Protein AF-A0A1V5IB38-F1 (afdb_monomer)

Solvent-accessible surface area (backbone atoms only — not comparable to full-atom values): 11535 Å² total; per-residue (Å²): 141,80,87,86,71,88,71,77,81,41,70,47,75,44,98,87,72,50,73,47,81,46,91,70,62,87,92,62,57,95,88,65,45,65,45,78,44,80,44,96,87,74,48,76,47,80,42,76,71,45,73,58,68,34,67,20,30,39,30,34,42,75,46,75,45,51,53,68,41,49,46,34,42,33,53,21,37,40,24,46,72,90,46,75,40,36,37,38,33,44,34,42,38,30,63,98,79,44,71,49,74,53,76,42,76,35,59,36,39,80,41,76,62,61,76,81,64,69,49,73,47,68,35,88,52,69,30,47,34,33,43,34,42,38,38,32,23,28,55,84,33,40,38,33,42,44,45,42,46,76,48,56,95,79,65,55,98,85,63,84,68,50,34,45,41,40,72,76,62,55,73,48,83,18,54,67,23,43,15,72,36,68,82,39,54,46,69,40,72,28,94,88,42,100,82,46,21,16,46,34,38,44,46

Radius of gyration: 20.61 Å; Cα contacts (8 Å, |Δi|>4): 453; chains: 1; bounding box: 36×39×68 Å

Structure (mmCIF, N/CA/C/O backbone):
data_AF-A0A1V5IB38-F1
#
_entry.id   AF-A0A1V5IB38-F1
#
loop_
_atom_site.group_PDB
_atom_site.id
_atom_site.type_symbol
_atom_site.label_atom_id
_atom_site.label_alt_id
_atom_site.label_comp_id
_atom_site.label_asym_id
_atom_site.label_entity_id
_atom_site.label_seq_id
_atom_site.pdbx_PDB_ins_code
_atom_site.Cartn_x
_atom_site.Cartn_y
_atom_site.Cartn_z
_atom_site.occupancy
_atom_site.B_iso_or_equiv
_atom_site.auth_seq_id
_atom_site.auth_comp_id
_atom_site.auth_asym_id
_atom_site.auth_atom_id
_atom_site.pdbx_PDB_model_num
ATOM 1 N N . MET A 1 1 ? -16.393 11.177 -45.382 1.00 30.23 1 MET A N 1
ATOM 2 C CA . MET A 1 1 ? -16.753 11.306 -43.954 1.00 30.23 1 MET A CA 1
ATOM 3 C C . MET A 1 1 ? -16.289 10.027 -43.274 1.00 30.23 1 MET A C 1
ATOM 5 O O . MET A 1 1 ? -16.937 9.007 -43.447 1.00 30.23 1 MET A O 1
ATOM 9 N N . VAL A 1 2 ? -15.106 10.021 -42.658 1.00 27.97 2 VAL A N 1
ATOM 10 C CA . VAL A 1 2 ? -14.548 8.819 -42.007 1.00 27.97 2 VAL A CA 1
ATOM 11 C C . VAL A 1 2 ? -14.619 9.037 -40.502 1.00 27.97 2 VAL A C 1
ATOM 13 O O . VAL A 1 2 ? -14.241 10.105 -40.024 1.00 27.97 2 VAL A O 1
ATOM 16 N N . LEU A 1 3 ? -15.209 8.062 -39.808 1.00 27.73 3 LEU A N 1
ATOM 17 C CA . LEU A 1 3 ? -15.552 8.104 -38.391 1.00 27.73 3 LEU A CA 1
ATOM 18 C C . LEU A 1 3 ? -14.302 8.246 -37.515 1.00 27.73 3 LEU A C 1
ATOM 20 O O . LEU A 1 3 ? -13.400 7.413 -37.555 1.00 27.73 3 LEU A O 1
ATOM 24 N N . TRP A 1 4 ? -14.320 9.292 -36.694 1.00 25.94 4 TRP A N 1
ATOM 25 C CA . TRP A 1 4 ? -13.371 9.588 -35.632 1.00 25.94 4 TRP A CA 1
ATOM 26 C C . TRP A 1 4 ? -13.630 8.649 -34.449 1.00 25.94 4 TRP A C 1
ATOM 28 O O . TRP A 1 4 ? -14.509 8.908 -33.631 1.00 25.94 4 TRP A O 1
ATOM 38 N N . TRP A 1 5 ? -12.885 7.553 -34.354 1.00 32.19 5 TRP A N 1
ATOM 39 C CA . TRP A 1 5 ? -12.737 6.847 -33.083 1.00 32.19 5 TRP A CA 1
ATOM 40 C C . TRP A 1 5 ? -11.513 7.424 -32.377 1.00 32.19 5 TRP A C 1
ATOM 42 O O . TRP A 1 5 ? -10.439 7.486 -32.971 1.00 32.19 5 TRP A O 1
ATOM 52 N N . LEU A 1 6 ? -11.716 7.894 -31.144 1.00 33.06 6 LEU A N 1
ATOM 53 C CA . LEU A 1 6 ? -10.711 8.444 -30.235 1.00 33.06 6 LEU A CA 1
ATOM 54 C C . LEU A 1 6 ? -9.432 7.584 -30.216 1.00 33.06 6 LEU A C 1
ATOM 56 O O . LEU A 1 6 ? -9.341 6.607 -29.473 1.00 33.06 6 LEU A O 1
ATOM 60 N N . LEU A 1 7 ? -8.418 7.975 -30.985 1.00 40.56 7 LEU A N 1
ATOM 61 C CA . LEU A 1 7 ? -7.036 7.688 -30.629 1.00 4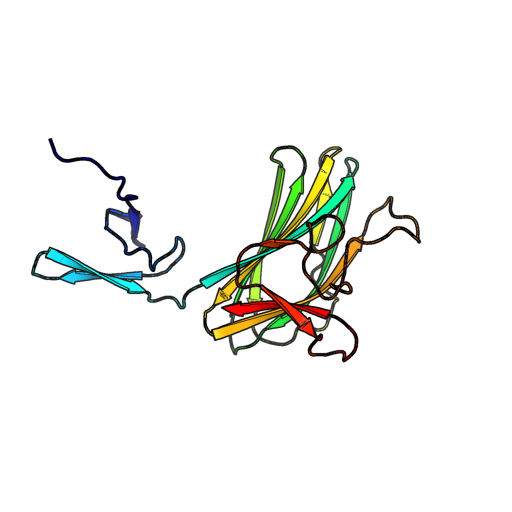0.56 7 LEU A CA 1
ATOM 62 C C . LEU A 1 7 ? -6.730 8.606 -29.448 1.00 40.56 7 LEU A C 1
ATOM 64 O O . LEU A 1 7 ? -6.729 9.828 -29.604 1.00 40.56 7 LEU A O 1
ATOM 68 N N . LEU A 1 8 ? -6.553 8.034 -28.253 1.00 41.56 8 LEU A N 1
ATOM 69 C CA . LEU A 1 8 ? -5.903 8.745 -27.155 1.00 41.56 8 LEU A CA 1
ATOM 70 C C . LEU A 1 8 ? -4.552 9.229 -27.696 1.00 41.56 8 LEU A C 1
ATOM 72 O O . LEU A 1 8 ? -3.631 8.432 -27.861 1.00 41.56 8 LEU A O 1
ATOM 76 N N . GLN A 1 9 ? -4.464 10.514 -28.033 1.00 51.69 9 GLN A N 1
ATOM 77 C CA . GLN A 1 9 ? -3.219 11.150 -28.435 1.00 51.69 9 GLN A CA 1
ATOM 78 C C . GLN A 1 9 ? -2.303 11.160 -27.215 1.00 51.69 9 GLN A C 1
ATOM 80 O O . GLN A 1 9 ? -2.436 12.005 -26.332 1.00 51.69 9 GLN A O 1
ATOM 85 N N . ASN A 1 10 ? -1.404 10.184 -27.146 1.00 60.84 10 ASN A N 1
ATOM 86 C CA . ASN A 1 10 ? -0.395 10.131 -26.103 1.00 60.84 10 ASN A CA 1
ATOM 87 C C . ASN A 1 10 ? 0.757 11.052 -26.524 1.00 60.84 10 ASN A C 1
ATOM 89 O O . ASN A 1 10 ? 1.384 10.857 -27.566 1.00 60.84 10 ASN A O 1
ATOM 93 N N . SER A 1 11 ? 1.005 12.098 -25.738 1.00 65.88 11 SER A N 1
ATOM 94 C CA . SER A 1 11 ? 2.162 12.968 -25.919 1.00 65.88 11 SER A CA 1
ATOM 95 C C . SER A 1 11 ? 3.392 12.342 -25.260 1.00 65.88 11 SER A C 1
ATOM 97 O O . SER A 1 11 ? 3.349 11.900 -24.113 1.00 65.88 11 SER A O 1
ATOM 99 N N . LEU A 1 12 ? 4.505 12.310 -25.989 1.00 69.62 12 LEU A N 1
ATOM 100 C CA . LEU A 1 12 ? 5.817 11.962 -25.456 1.00 69.62 12 LEU A CA 1
ATOM 101 C C . LEU A 1 12 ? 6.576 13.250 -25.155 1.00 69.62 12 LEU A C 1
ATOM 103 O O . LEU A 1 12 ? 6.720 14.106 -26.029 1.00 69.62 12 LEU A O 1
ATOM 107 N N . GLN A 1 13 ? 7.068 13.377 -23.925 1.00 74.94 13 GLN A N 1
ATOM 108 C CA . GLN A 1 13 ? 7.933 14.476 -23.518 1.00 74.94 13 GLN A CA 1
ATOM 109 C C . GLN A 1 13 ? 9.390 14.013 -23.528 1.00 74.94 13 GLN A C 1
ATOM 111 O O . GLN A 1 13 ? 9.756 13.041 -22.868 1.00 74.94 13 GLN A O 1
ATOM 116 N N . TYR A 1 14 ? 10.222 14.722 -24.282 1.00 75.69 14 TYR A N 1
ATOM 117 C CA . TYR A 1 14 ? 11.662 14.513 -24.331 1.00 75.69 14 TYR A CA 1
ATOM 118 C C . TYR A 1 14 ? 12.355 15.224 -23.162 1.00 75.69 14 TYR A C 1
ATOM 120 O O . TYR A 1 14 ? 11.840 16.192 -22.600 1.00 75.69 14 TYR A O 1
ATOM 128 N N . SER A 1 15 ? 13.565 14.776 -22.820 1.00 73.44 15 SER A N 1
ATOM 129 C CA . SER A 1 15 ? 14.372 15.369 -21.742 1.00 73.44 15 SER A CA 1
ATOM 130 C C . SER A 1 15 ? 14.757 16.834 -21.988 1.00 73.44 15 SER A C 1
ATOM 132 O O . SER A 1 15 ? 15.093 17.541 -21.046 1.00 73.44 15 SER A O 1
ATOM 134 N N . ASP A 1 16 ? 14.718 17.290 -23.241 1.00 77.81 16 ASP A N 1
ATOM 135 C CA . ASP A 1 16 ? 14.957 18.679 -23.653 1.00 77.81 16 ASP A CA 1
ATOM 136 C C . ASP A 1 16 ? 13.686 19.554 -23.618 1.00 77.81 16 ASP A C 1
ATOM 138 O O . ASP A 1 16 ? 13.721 20.720 -24.008 1.00 77.81 16 ASP A O 1
ATOM 142 N N . GLY A 1 17 ? 12.558 19.005 -23.152 1.00 74.50 17 GLY A N 1
ATOM 143 C CA . GLY A 1 17 ? 11.273 19.698 -23.059 1.00 74.50 17 GLY A CA 1
ATOM 144 C C . GLY A 1 17 ? 10.455 19.696 -24.351 1.00 74.50 17 GLY A C 1
ATOM 145 O O . GLY A 1 17 ? 9.329 20.197 -24.352 1.00 74.50 17 GLY A O 1
ATOM 146 N N . ARG A 1 18 ? 10.964 19.117 -25.446 1.00 81.38 18 ARG A N 1
ATOM 147 C CA . ARG A 1 18 ? 10.183 18.931 -26.672 1.00 81.38 18 ARG A CA 1
ATOM 148 C C . ARG A 1 18 ? 9.038 17.949 -26.419 1.00 81.38 18 ARG A C 1
ATOM 150 O O . ARG A 1 18 ? 9.192 16.979 -25.680 1.00 81.38 18 ARG A O 1
ATOM 157 N N . VAL A 1 19 ? 7.904 18.175 -27.077 1.00 78.38 19 VAL A N 1
ATOM 158 C CA . VAL A 1 19 ? 6.740 17.284 -27.025 1.00 78.38 19 VAL A CA 1
ATOM 159 C C . VAL A 1 19 ? 6.410 16.805 -28.433 1.00 78.38 19 VAL A C 1
ATOM 161 O O . VAL A 1 19 ? 6.336 17.611 -29.359 1.00 78.38 19 VAL A O 1
ATOM 164 N N . GLU A 1 20 ? 6.215 15.500 -28.598 1.00 79.19 20 GLU A N 1
ATOM 165 C CA . GLU A 1 20 ? 5.784 14.883 -29.856 1.00 79.19 20 GLU A CA 1
ATOM 166 C C . GLU A 1 20 ? 4.529 14.044 -29.629 1.00 79.19 20 GLU A C 1
ATOM 168 O O . GLU A 1 20 ? 4.377 13.397 -28.594 1.00 79.19 20 GLU A O 1
ATOM 173 N N . ILE A 1 21 ? 3.619 14.066 -30.600 1.00 76.25 21 ILE A N 1
ATOM 174 C CA . ILE A 1 21 ? 2.419 13.232 -30.588 1.00 76.25 21 ILE A CA 1
ATOM 175 C C . ILE A 1 21 ? 2.751 11.962 -31.362 1.00 76.25 21 ILE A C 1
ATOM 177 O O . ILE A 1 21 ? 3.029 12.024 -32.559 1.00 76.25 21 ILE A O 1
ATOM 181 N N . VAL A 1 22 ? 2.723 10.825 -30.672 1.00 70.56 22 VAL A N 1
ATOM 182 C CA . VAL A 1 22 ? 3.004 9.513 -31.260 1.00 70.56 22 VAL A CA 1
ATOM 183 C C . VAL A 1 22 ? 1.894 8.553 -30.856 1.00 70.56 22 VAL A C 1
ATOM 185 O O . VAL A 1 22 ? 1.465 8.533 -29.703 1.00 70.56 22 VAL A O 1
ATOM 188 N N . ASP A 1 23 ? 1.453 7.715 -31.792 1.00 69.69 23 ASP A N 1
ATOM 189 C CA . ASP A 1 23 ? 0.561 6.603 -31.474 1.00 69.69 23 ASP A CA 1
ATOM 190 C C . ASP A 1 23 ? 1.338 5.530 -30.705 1.00 69.69 23 ASP A C 1
ATOM 192 O O . ASP A 1 23 ? 1.996 4.653 -31.271 1.00 69.69 23 ASP A O 1
ATOM 196 N N . VAL A 1 24 ? 1.296 5.629 -29.378 1.00 64.62 24 VAL A N 1
ATOM 197 C CA . VAL A 1 24 ? 1.934 4.663 -28.486 1.00 64.62 24 VAL A CA 1
ATOM 198 C C . VAL A 1 24 ? 1.024 3.433 -28.337 1.00 64.62 24 VAL A C 1
ATOM 200 O O . VAL A 1 24 ? -0.147 3.583 -27.974 1.00 64.62 24 VAL A O 1
ATOM 203 N N . PRO A 1 25 ? 1.526 2.203 -28.575 1.00 66.25 25 PRO A N 1
ATOM 204 C CA . PRO A 1 25 ? 0.745 0.985 -28.374 1.00 66.25 25 PRO A CA 1
ATOM 205 C C . PRO A 1 25 ? 0.187 0.868 -26.946 1.00 66.25 25 PRO A C 1
ATOM 207 O O . PRO A 1 25 ? 0.840 1.254 -25.982 1.00 66.25 25 PRO A O 1
ATOM 210 N N . LYS A 1 26 ? -0.972 0.212 -26.778 1.00 65.12 26 LYS A N 1
ATOM 211 C CA . LYS A 1 26 ? -1.618 -0.017 -25.462 1.00 65.12 26 LYS A CA 1
ATOM 212 C C . LYS A 1 26 ? -0.726 -0.736 -24.430 1.00 65.12 26 LYS A C 1
ATOM 214 O O . LYS A 1 26 ? -1.036 -0.748 -23.247 1.00 65.12 26 LYS A O 1
ATOM 219 N N . ALA A 1 27 ? 0.365 -1.358 -24.872 1.00 65.44 27 ALA A N 1
ATOM 220 C CA . ALA A 1 27 ? 1.320 -2.037 -24.005 1.00 65.44 27 ALA A CA 1
ATOM 221 C C . ALA A 1 27 ? 2.117 -1.092 -23.083 1.00 65.44 27 ALA A C 1
ATOM 223 O O . ALA A 1 27 ? 2.775 -1.592 -22.171 1.00 65.44 27 ALA A O 1
ATOM 224 N N . PHE A 1 28 ? 2.069 0.224 -23.311 1.00 68.81 28 PHE A N 1
ATOM 225 C CA . PHE A 1 28 ? 2.773 1.240 -22.527 1.00 68.81 28 PHE A CA 1
ATOM 226 C C . PHE A 1 28 ? 1.820 2.018 -21.614 1.00 68.81 28 PHE A C 1
ATOM 228 O O . PHE A 1 28 ? 0.659 2.248 -21.956 1.00 68.81 28 PHE A O 1
ATOM 235 N N . THR A 1 29 ? 2.327 2.444 -20.462 1.00 69.19 29 THR A N 1
ATOM 236 C CA . THR A 1 29 ? 1.602 3.219 -19.449 1.00 69.19 29 THR A CA 1
ATOM 237 C C . THR A 1 29 ? 2.324 4.528 -19.150 1.00 69.19 29 THR A C 1
ATOM 239 O O . THR A 1 29 ? 3.542 4.622 -19.299 1.00 69.19 29 THR A O 1
ATOM 242 N N . VAL A 1 30 ? 1.583 5.551 -18.713 1.00 65.69 30 VAL A N 1
ATOM 243 C CA . VAL A 1 30 ? 2.173 6.822 -18.255 1.00 65.69 30 VAL A CA 1
ATOM 244 C C . VAL A 1 30 ? 3.219 6.532 -17.174 1.00 65.69 30 VAL A C 1
ATOM 246 O O . VAL A 1 30 ? 2.947 5.777 -16.244 1.00 65.69 30 VAL A O 1
ATOM 249 N N . GLY A 1 31 ? 4.416 7.108 -17.320 1.00 64.06 31 GLY A N 1
ATOM 250 C CA . GLY A 1 31 ? 5.565 6.852 -16.443 1.00 64.06 31 GLY A CA 1
ATOM 251 C C . GLY A 1 31 ? 6.562 5.814 -16.973 1.00 64.06 31 GLY A C 1
ATOM 252 O O . GLY A 1 31 ? 7.673 5.739 -16.455 1.00 64.06 31 GLY A O 1
ATOM 253 N N . ASP A 1 32 ? 6.224 5.061 -18.027 1.00 65.62 32 ASP A N 1
ATOM 254 C CA . ASP A 1 32 ? 7.205 4.230 -18.728 1.00 65.62 32 ASP A CA 1
ATOM 255 C C . ASP A 1 32 ? 8.290 5.094 -19.380 1.00 65.62 32 ASP A C 1
ATOM 257 O O . ASP A 1 32 ? 8.000 6.060 -20.090 1.00 65.62 32 ASP A O 1
ATOM 261 N N . VAL A 1 33 ? 9.551 4.691 -19.218 1.00 72.56 33 VAL A N 1
ATOM 262 C CA . VAL A 1 33 ? 10.652 5.253 -19.999 1.00 72.56 33 VAL A CA 1
ATOM 263 C C . VAL A 1 33 ? 10.756 4.449 -21.285 1.00 72.56 33 VAL A C 1
ATOM 265 O O . VAL A 1 33 ? 10.911 3.221 -21.268 1.00 72.56 33 VAL A O 1
ATOM 268 N N . VAL A 1 34 ? 10.674 5.147 -22.415 1.00 76.00 34 VAL A N 1
ATOM 269 C CA . VAL A 1 34 ? 10.678 4.540 -23.746 1.00 76.00 34 VAL A CA 1
ATOM 270 C C . VAL A 1 34 ? 11.777 5.118 -24.628 1.00 76.00 34 VAL A C 1
ATOM 272 O O . VAL A 1 34 ? 12.143 6.286 -24.528 1.00 76.00 34 VAL A O 1
ATOM 275 N N . ALA A 1 35 ? 12.295 4.279 -25.514 1.00 79.69 35 ALA A N 1
ATOM 276 C CA . ALA A 1 35 ? 13.194 4.639 -26.587 1.00 79.69 35 ALA A CA 1
ATOM 277 C C . ALA A 1 35 ? 12.351 4.723 -27.856 1.00 79.69 35 ALA A C 1
ATOM 279 O O . ALA A 1 35 ? 11.670 3.763 -28.228 1.00 79.69 35 ALA A O 1
ATOM 280 N N . VAL A 1 36 ? 12.393 5.883 -28.502 1.00 80.38 36 VAL A N 1
ATOM 281 C CA . VAL A 1 36 ? 11.689 6.136 -29.757 1.00 80.38 36 VAL A CA 1
ATOM 282 C C . VAL A 1 36 ? 12.704 6.089 -30.887 1.00 80.38 36 VAL A C 1
ATOM 284 O O . VAL A 1 36 ? 13.718 6.782 -30.847 1.00 80.38 36 VAL A O 1
ATOM 287 N N . THR A 1 37 ? 12.444 5.257 -31.891 1.00 84.50 37 THR A N 1
ATOM 288 C CA . THR A 1 37 ? 13.249 5.182 -33.112 1.00 84.50 37 THR A CA 1
ATOM 289 C C . THR A 1 37 ? 12.383 5.526 -34.315 1.00 84.50 37 THR A C 1
ATOM 291 O O . THR A 1 37 ? 11.484 4.763 -34.679 1.00 84.50 37 THR A O 1
ATOM 294 N N . HIS A 1 38 ? 12.680 6.651 -34.966 1.00 84.19 38 HIS A N 1
ATOM 295 C CA . HIS A 1 38 ? 12.094 7.005 -36.258 1.00 84.19 38 HIS A CA 1
ATOM 296 C C . HIS A 1 38 ? 12.800 6.233 -37.369 1.00 84.19 38 HIS A C 1
ATOM 298 O O . HIS A 1 38 ? 14.008 6.354 -37.587 1.00 84.19 38 HIS A O 1
ATOM 304 N N . ARG A 1 39 ? 12.038 5.408 -38.078 1.00 85.25 39 ARG A N 1
ATOM 305 C CA . ARG A 1 39 ? 12.514 4.657 -39.234 1.00 85.25 39 ARG A CA 1
ATOM 306 C C . ARG A 1 39 ? 12.498 5.546 -40.475 1.00 85.25 39 ARG A C 1
ATOM 308 O O . ARG A 1 39 ? 11.710 6.478 -40.605 1.00 85.25 39 ARG A O 1
ATOM 315 N N . ARG A 1 40 ? 13.369 5.222 -41.433 1.00 84.88 40 ARG A N 1
ATOM 316 C CA . ARG A 1 40 ? 13.521 5.967 -42.697 1.00 84.88 40 ARG A CA 1
ATOM 317 C C . ARG A 1 40 ? 12.261 5.955 -43.576 1.00 84.88 40 ARG A C 1
ATOM 319 O O . ARG A 1 40 ? 12.110 6.827 -44.421 1.00 84.88 40 ARG A O 1
ATOM 326 N N . ASP A 1 41 ? 11.385 4.973 -43.387 1.00 87.50 41 ASP A N 1
ATOM 327 C CA . ASP A 1 41 ? 10.088 4.843 -44.062 1.00 87.50 41 ASP A CA 1
ATOM 328 C C . ASP A 1 41 ? 8.973 5.683 -43.406 1.00 87.50 41 ASP A C 1
ATOM 330 O O . ASP A 1 41 ? 7.830 5.630 -43.850 1.00 87.50 41 ASP A O 1
ATOM 334 N N . GLY A 1 42 ? 9.294 6.467 -42.370 1.00 79.00 42 GLY A N 1
ATOM 335 C CA . GLY A 1 42 ? 8.331 7.266 -41.613 1.00 79.00 42 GLY A CA 1
ATOM 336 C C . GLY A 1 42 ? 7.633 6.497 -40.488 1.00 79.00 42 GLY A C 1
ATOM 337 O O . GLY A 1 42 ? 6.824 7.083 -39.775 1.00 79.00 42 GLY A O 1
ATOM 338 N N . GLY A 1 43 ? 7.942 5.209 -40.295 1.00 77.50 43 GLY A N 1
ATOM 339 C CA . GLY A 1 43 ? 7.434 4.436 -39.164 1.00 77.50 43 GLY A CA 1
ATOM 340 C C . GLY A 1 43 ? 8.096 4.834 -37.843 1.00 77.50 43 GLY A C 1
ATOM 341 O O . GLY A 1 43 ? 9.273 5.189 -37.806 1.00 77.50 43 GLY A O 1
ATOM 342 N N . VAL A 1 44 ? 7.364 4.717 -36.737 1.00 78.50 44 VAL A N 1
ATOM 343 C CA . VAL A 1 44 ? 7.897 4.944 -35.387 1.00 7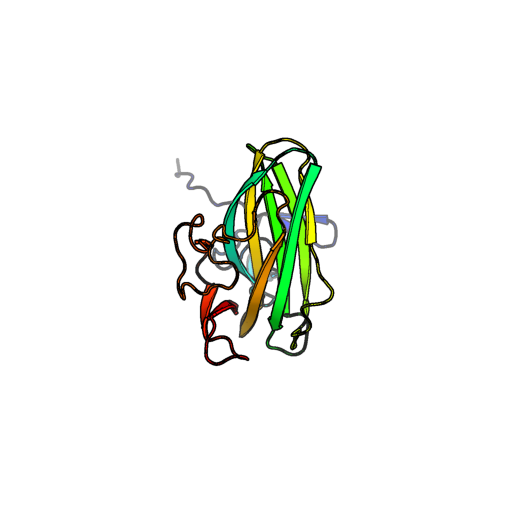8.50 44 VAL A CA 1
ATOM 344 C C . VAL A 1 44 ? 7.912 3.624 -34.629 1.00 78.50 44 VAL A C 1
ATOM 346 O O . VAL A 1 44 ? 6.903 2.925 -34.559 1.00 78.50 44 VAL A O 1
ATOM 349 N N . VAL A 1 45 ? 9.069 3.266 -34.076 1.00 80.94 45 VAL A N 1
ATOM 350 C CA . VAL A 1 45 ? 9.207 2.133 -33.157 1.00 80.94 45 VAL A CA 1
ATOM 351 C C . VAL A 1 45 ? 9.368 2.686 -31.755 1.00 80.94 45 VAL A C 1
ATOM 353 O O . VAL A 1 45 ? 10.280 3.468 -31.495 1.00 80.94 45 VAL A O 1
ATOM 356 N N . VAL A 1 46 ? 8.488 2.258 -30.857 1.00 78.00 46 VAL A N 1
ATOM 357 C CA . VAL A 1 46 ? 8.569 2.568 -29.431 1.00 78.00 46 VAL A CA 1
ATOM 358 C C . VAL A 1 46 ? 8.973 1.292 -28.706 1.00 78.00 46 VAL A C 1
ATOM 360 O O . VAL A 1 46 ? 8.301 0.266 -28.824 1.00 78.00 46 VAL A O 1
ATOM 363 N N . GLN A 1 47 ? 10.080 1.345 -27.973 1.00 79.75 47 GLN A N 1
ATOM 364 C CA . GLN A 1 47 ? 10.575 0.244 -27.152 1.00 79.75 47 GLN A CA 1
ATOM 365 C C . GLN A 1 47 ? 10.624 0.685 -25.693 1.00 79.75 47 GLN A C 1
ATOM 367 O O . GLN A 1 47 ? 11.125 1.763 -25.387 1.00 79.75 47 GLN A O 1
ATOM 372 N N . ARG A 1 48 ? 10.149 -0.158 -24.772 1.00 73.56 48 ARG A N 1
ATOM 373 C CA . ARG A 1 48 ? 10.295 0.113 -23.337 1.00 73.56 48 ARG A CA 1
ATOM 374 C C . ARG A 1 48 ? 11.766 -0.054 -22.953 1.00 73.56 48 ARG A C 1
ATOM 376 O O . ARG A 1 48 ? 12.360 -1.086 -23.263 1.00 73.56 48 ARG A O 1
ATOM 383 N N . VAL A 1 49 ? 12.342 0.956 -22.310 1.00 74.00 49 VAL A N 1
ATOM 384 C CA . VAL A 1 49 ? 13.717 0.929 -21.771 1.00 74.00 49 VAL A CA 1
ATOM 385 C C . VAL A 1 49 ? 13.729 0.875 -20.248 1.00 74.00 49 VAL A C 1
ATOM 387 O O . VAL A 1 49 ? 14.734 0.463 -19.678 1.00 74.00 49 VAL A O 1
ATOM 390 N N . SER A 1 50 ? 12.618 1.206 -19.585 1.00 64.12 50 SER A N 1
ATOM 391 C CA . SER A 1 50 ? 12.402 0.839 -18.185 1.00 64.12 50 SER A CA 1
ATOM 392 C C . SER A 1 50 ? 11.873 -0.596 -18.063 1.00 64.12 50 SER A C 1
ATOM 394 O O . SER A 1 50 ? 11.153 -1.076 -18.944 1.00 64.12 50 SER A O 1
ATOM 396 N N . PRO A 1 51 ? 12.157 -1.311 -16.963 1.00 62.53 51 PRO A N 1
ATOM 397 C CA . PRO A 1 51 ? 11.338 -2.457 -16.597 1.00 62.53 51 PRO A CA 1
ATOM 398 C C . PRO A 1 51 ? 9.881 -1.982 -16.439 1.00 62.53 51 PRO A C 1
ATOM 400 O O . PRO A 1 51 ? 9.668 -0.867 -15.955 1.00 62.53 51 PRO A O 1
ATOM 403 N N . PRO A 1 52 ? 8.876 -2.776 -16.850 1.00 64.25 52 PRO A N 1
ATOM 404 C CA . PRO A 1 52 ? 7.485 -2.435 -16.583 1.00 64.25 52 PRO A CA 1
ATOM 405 C C . PRO A 1 52 ? 7.297 -2.207 -15.081 1.00 64.25 52 PRO A C 1
ATOM 407 O O . PRO A 1 52 ? 7.706 -3.054 -14.282 1.00 64.25 52 PRO A O 1
ATOM 410 N N . LEU A 1 53 ? 6.686 -1.082 -14.714 1.00 65.88 53 LEU A N 1
ATOM 411 C CA . LEU A 1 53 ? 6.191 -0.848 -13.363 1.00 65.88 53 LEU A CA 1
ATOM 412 C C . LEU A 1 53 ? 4.739 -1.307 -13.309 1.00 65.88 53 LEU A C 1
ATOM 414 O O . LEU A 1 53 ? 3.909 -0.867 -14.105 1.00 65.88 53 LEU A O 1
ATOM 418 N N . TYR A 1 54 ? 4.428 -2.185 -12.367 1.00 77.94 54 TYR A N 1
ATOM 419 C CA . TYR A 1 54 ? 3.054 -2.582 -12.110 1.00 77.94 54 TYR A CA 1
ATOM 420 C C . TYR A 1 54 ? 2.552 -1.855 -10.877 1.00 77.94 54 TYR A C 1
ATOM 422 O O . TYR A 1 54 ? 3.124 -1.984 -9.797 1.00 77.94 54 TYR A O 1
ATOM 430 N N . SER A 1 55 ? 1.480 -1.090 -11.063 1.00 85.25 55 SER A N 1
ATOM 431 C CA . SER A 1 55 ? 0.809 -0.383 -9.981 1.00 85.25 55 SER A CA 1
ATOM 432 C C . SER A 1 55 ? -0.281 -1.265 -9.382 1.00 85.25 55 SER A C 1
ATOM 434 O O . SER A 1 55 ? -1.160 -1.765 -10.095 1.00 85.25 55 SER A O 1
ATOM 436 N N . ALA A 1 56 ? -0.220 -1.464 -8.073 1.00 91.06 56 ALA A N 1
ATOM 437 C CA . ALA A 1 56 ? -1.261 -2.109 -7.291 1.00 91.06 56 ALA A CA 1
ATOM 438 C C . ALA A 1 56 ? -1.354 -1.449 -5.926 1.00 91.06 56 ALA A C 1
ATOM 440 O O . ALA A 1 56 ? -0.409 -0.828 -5.451 1.00 91.06 56 ALA A O 1
ATOM 441 N N . GLY A 1 57 ? -2.497 -1.592 -5.280 1.00 93.06 57 GLY A N 1
ATOM 442 C CA . GLY A 1 57 ? -2.732 -0.976 -3.995 1.00 93.06 57 GLY A CA 1
ATOM 443 C C . GLY A 1 57 ? -3.642 -1.793 -3.108 1.00 93.06 57 GLY A C 1
ATOM 444 O O . GLY A 1 57 ? -4.215 -2.809 -3.513 1.00 93.06 57 GLY A O 1
ATOM 445 N N . ILE A 1 58 ? -3.778 -1.289 -1.897 1.00 92.81 58 ILE A N 1
ATOM 446 C CA . ILE A 1 58 ? -4.769 -1.709 -0.922 1.00 92.81 58 ILE A CA 1
ATOM 447 C C . ILE A 1 58 ? -5.345 -0.463 -0.259 1.00 92.81 58 ILE A C 1
ATOM 449 O O . ILE A 1 58 ? -4.652 0.550 -0.136 1.00 92.81 58 ILE A O 1
ATOM 453 N N . GLU A 1 59 ? -6.602 -0.521 0.153 1.00 92.62 59 GLU A N 1
ATOM 454 C CA . GLU A 1 59 ? -7.232 0.553 0.918 1.00 92.62 59 GLU A CA 1
ATOM 455 C C . GLU A 1 59 ? -8.092 0.023 2.054 1.00 92.62 59 GLU A C 1
ATOM 457 O O . GLU A 1 59 ? -8.625 -1.089 1.981 1.00 92.62 59 GLU A O 1
ATOM 462 N N . ILE A 1 60 ? -8.220 0.842 3.092 1.00 89.25 60 ILE A N 1
ATOM 463 C CA . ILE A 1 60 ? -9.045 0.556 4.253 1.00 89.25 60 ILE A CA 1
ATOM 464 C C . ILE A 1 60 ? -9.598 1.854 4.842 1.00 89.25 60 ILE A C 1
ATOM 466 O O . ILE A 1 60 ? -8.885 2.847 5.015 1.00 89.25 60 ILE A O 1
ATOM 470 N N . TYR A 1 61 ? -10.895 1.856 5.101 1.00 88.06 61 TYR A N 1
ATOM 471 C CA . TYR A 1 61 ? -11.606 2.906 5.800 1.00 88.06 61 TYR A CA 1
ATOM 472 C C . TYR A 1 61 ? -11.266 2.816 7.281 1.00 88.06 61 TYR A C 1
ATOM 474 O O . TYR A 1 61 ? -11.344 1.748 7.888 1.00 88.06 61 TYR A O 1
ATOM 482 N N . LEU A 1 62 ? -10.851 3.945 7.840 1.00 82.19 62 LEU A N 1
ATOM 483 C CA . LEU A 1 62 ? -10.385 4.039 9.215 1.00 82.19 62 LEU A CA 1
ATOM 484 C C . LEU A 1 62 ? -11.465 4.556 10.166 1.00 82.19 62 LEU A C 1
ATOM 486 O O . LEU A 1 62 ? -11.366 4.302 11.363 1.00 82.19 62 LEU A O 1
ATOM 490 N N . GLY A 1 63 ? -12.502 5.213 9.640 1.00 83.31 63 GLY A N 1
ATOM 491 C CA . GLY A 1 63 ? -13.561 5.823 10.436 1.00 83.31 63 GLY A CA 1
ATOM 492 C C . GLY A 1 63 ? -13.598 7.341 10.320 1.00 83.31 63 GLY A C 1
ATOM 493 O O . GLY A 1 63 ? -12.874 7.957 9.535 1.00 83.31 63 GLY A O 1
ATOM 494 N N . GLU A 1 64 ? -14.446 7.940 11.147 1.00 85.88 64 GLU A N 1
ATOM 495 C CA . GLU A 1 64 ? -14.471 9.378 11.397 1.00 85.88 64 GLU A CA 1
ATOM 496 C C . GLU A 1 64 ? -13.353 9.772 12.370 1.00 85.88 64 GLU A C 1
ATOM 498 O O . GLU A 1 64 ? -13.015 9.041 13.303 1.00 85.88 64 GLU A O 1
ATOM 503 N N . PHE A 1 65 ? -12.784 10.947 12.149 1.00 82.88 65 PHE A N 1
ATOM 504 C CA . PHE A 1 65 ? -11.803 11.586 13.011 1.00 82.88 65 PHE A CA 1
ATOM 505 C C . PHE A 1 65 ? -12.188 13.053 13.225 1.00 82.88 65 PHE A C 1
ATOM 507 O O . PHE A 1 65 ? -12.790 13.691 12.356 1.00 82.88 65 PHE A O 1
ATOM 514 N N . LEU A 1 66 ? -11.769 13.613 14.355 1.00 87.06 66 LEU A N 1
ATOM 515 C CA . LEU A 1 66 ? -11.894 15.037 14.656 1.00 87.06 66 LEU A CA 1
ATOM 516 C C . LEU A 1 66 ? -10.666 15.828 14.183 1.00 87.06 66 LEU A C 1
ATOM 518 O O . LEU A 1 66 ? -9.550 15.313 14.067 1.00 87.06 66 LEU A O 1
ATOM 522 N N . SER A 1 67 ? -10.861 17.125 13.959 1.00 89.81 67 SER A N 1
ATOM 523 C CA . SER A 1 67 ? -9.788 18.078 13.684 1.00 89.81 67 SER A CA 1
ATOM 524 C C . SER A 1 67 ? -8.700 18.002 14.760 1.00 89.81 67 SER A C 1
ATOM 526 O O . SER A 1 67 ? -8.972 18.058 15.961 1.00 89.81 67 SER A O 1
ATOM 528 N N . GLY A 1 68 ? -7.446 17.891 14.324 1.00 85.31 68 GLY A N 1
ATOM 529 C CA . GLY A 1 68 ? -6.275 17.792 15.193 1.00 85.31 68 GLY A CA 1
ATOM 530 C C . GLY A 1 68 ? -5.937 16.376 15.666 1.00 85.31 68 GLY A C 1
ATOM 531 O O . GLY A 1 68 ? -4.854 16.186 16.229 1.00 85.31 68 GLY A O 1
ATOM 532 N N . GLU A 1 69 ? -6.790 15.375 15.423 1.00 84.00 69 GLU A N 1
ATOM 533 C CA . GLU A 1 69 ? -6.432 13.979 15.678 1.00 84.00 69 GLU A CA 1
ATOM 534 C C . GLU A 1 69 ? -5.339 13.504 14.715 1.00 84.00 69 GLU A C 1
ATOM 536 O O . GLU A 1 69 ? -5.169 14.024 13.610 1.00 84.00 69 GLU A O 1
ATOM 541 N N . GLN A 1 70 ? -4.555 12.523 15.163 1.00 80.44 70 GLN A N 1
ATOM 542 C CA . GLN A 1 70 ? -3.439 11.983 14.397 1.00 80.44 70 GLN A CA 1
ATOM 543 C C . GLN A 1 70 ? -3.709 10.544 14.007 1.00 80.44 70 GLN A C 1
ATOM 545 O O . GLN A 1 70 ? -3.980 9.721 14.877 1.00 80.44 70 GLN A O 1
ATOM 550 N N . VAL A 1 71 ? -3.509 10.244 12.729 1.00 77.06 71 VAL A N 1
ATOM 551 C CA . VAL A 1 71 ? -3.365 8.884 12.219 1.00 77.06 71 VAL A CA 1
ATOM 552 C C . VAL A 1 71 ? -1.885 8.575 12.176 1.00 77.06 71 VAL A C 1
ATOM 554 O O . VAL A 1 71 ? -1.113 9.322 11.570 1.00 77.06 71 VAL A O 1
ATOM 557 N N . ARG A 1 72 ? -1.466 7.487 12.815 1.00 75.00 72 ARG A N 1
ATOM 558 C CA . ARG A 1 72 ? -0.080 7.017 12.725 1.00 75.00 72 ARG A CA 1
ATOM 559 C C . ARG A 1 72 ? -0.054 5.665 12.073 1.00 75.00 72 ARG A C 1
ATOM 561 O O . ARG A 1 72 ? -0.683 4.778 12.615 1.00 75.00 72 ARG A O 1
ATOM 568 N N . VAL A 1 73 ? 0.694 5.527 10.988 1.00 72.75 73 VAL A N 1
ATOM 569 C CA . VAL A 1 73 ? 0.868 4.269 10.267 1.00 72.75 73 VAL A CA 1
ATOM 570 C C . VAL A 1 73 ? 2.305 3.795 10.421 1.00 72.75 73 VAL A C 1
ATOM 572 O O . VAL A 1 73 ? 3.238 4.567 10.184 1.00 72.75 73 VAL A O 1
ATOM 575 N N . ARG A 1 74 ? 2.485 2.538 10.828 1.00 72.56 74 ARG A N 1
ATOM 576 C CA . ARG A 1 74 ? 3.797 1.882 10.955 1.00 72.56 74 ARG A CA 1
ATOM 577 C C . ARG A 1 74 ? 3.777 0.546 10.247 1.00 72.56 74 ARG A C 1
ATOM 579 O O . ARG A 1 74 ? 2.844 -0.204 10.488 1.00 72.56 74 ARG A O 1
ATOM 586 N N . PHE A 1 75 ? 4.812 0.232 9.471 1.00 71.25 75 PHE A N 1
ATOM 587 C CA . PHE A 1 75 ? 4.918 -1.063 8.807 1.00 71.25 75 PHE A CA 1
ATOM 588 C C . PHE A 1 75 ? 6.310 -1.678 8.843 1.00 71.25 75 PHE A C 1
ATOM 590 O O . PHE A 1 75 ? 7.321 -0.981 8.905 1.00 71.25 75 PHE A O 1
ATOM 597 N N . ALA A 1 76 ? 6.326 -3.007 8.777 1.00 75.25 76 ALA A N 1
ATOM 598 C CA . ALA A 1 76 ? 7.500 -3.812 8.468 1.00 75.25 76 ALA A CA 1
ATOM 599 C C . ALA A 1 76 ? 7.375 -4.331 7.034 1.00 75.25 76 ALA A C 1
ATOM 601 O O . ALA A 1 76 ? 6.261 -4.585 6.561 1.00 75.25 76 ALA A O 1
ATOM 602 N N . SER A 1 77 ? 8.500 -4.471 6.332 1.00 79.56 77 SER A N 1
ATOM 603 C CA . SER A 1 77 ? 8.446 -4.918 4.943 1.00 79.56 77 SER A CA 1
ATOM 604 C C . SER A 1 77 ? 9.653 -5.712 4.470 1.00 79.56 77 SER A C 1
ATOM 606 O O . SER A 1 77 ? 10.765 -5.561 4.975 1.00 79.56 77 SER A O 1
ATOM 608 N N . ILE A 1 78 ? 9.426 -6.549 3.459 1.00 81.38 78 ILE A N 1
ATOM 609 C CA . ILE A 1 78 ? 10.474 -7.288 2.756 1.00 81.38 78 ILE A CA 1
ATOM 610 C C . ILE A 1 78 ? 10.340 -7.045 1.261 1.00 81.38 78 ILE A C 1
ATOM 612 O O . ILE A 1 78 ? 9.259 -7.156 0.691 1.00 81.38 78 ILE A O 1
ATOM 616 N N . ALA A 1 79 ? 11.462 -6.789 0.613 1.00 83.44 79 ALA A N 1
ATOM 617 C CA . ALA A 1 79 ? 11.584 -6.627 -0.820 1.00 83.44 79 ALA A CA 1
ATOM 618 C C . ALA A 1 79 ? 12.571 -7.656 -1.383 1.00 83.44 79 ALA A C 1
ATOM 620 O O . ALA A 1 79 ? 13.686 -7.806 -0.880 1.00 83.44 79 ALA A O 1
ATOM 621 N N . SER A 1 80 ? 12.196 -8.338 -2.464 1.00 81.62 80 SER A N 1
ATOM 622 C CA . SER A 1 80 ? 13.157 -9.124 -3.254 1.00 81.62 80 SER A CA 1
ATOM 623 C C . SER A 1 80 ? 14.076 -8.225 -4.083 1.00 81.62 80 SER A C 1
ATOM 625 O O . SER A 1 80 ? 13.745 -7.072 -4.321 1.00 81.62 80 SER A O 1
ATOM 627 N N . GLY A 1 81 ? 15.175 -8.769 -4.605 1.00 73.94 81 GLY A N 1
ATOM 628 C CA . GLY A 1 81 ? 16.063 -8.065 -5.534 1.00 73.94 81 GLY A CA 1
ATOM 629 C C . GLY A 1 81 ? 17.358 -7.574 -4.886 1.00 73.94 81 GLY A C 1
ATOM 630 O O . GLY A 1 81 ? 17.650 -7.914 -3.744 1.00 73.94 81 GLY A O 1
ATOM 631 N N . ASN A 1 82 ? 18.135 -6.798 -5.650 1.00 68.06 82 ASN A N 1
ATOM 632 C CA . ASN A 1 82 ? 19.480 -6.333 -5.271 1.00 68.06 82 ASN A CA 1
ATOM 633 C C . ASN A 1 82 ? 19.643 -4.793 -5.315 1.00 68.06 82 ASN A C 1
ATOM 635 O O . ASN A 1 82 ? 20.733 -4.294 -5.044 1.00 68.06 82 ASN A O 1
ATOM 639 N N . THR A 1 83 ? 18.603 -4.052 -5.716 1.00 75.94 83 THR A N 1
ATOM 640 C CA . THR A 1 83 ? 18.560 -2.579 -5.839 1.00 75.94 83 THR A CA 1
ATOM 641 C C . THR A 1 83 ? 17.160 -2.058 -5.499 1.00 75.94 83 THR A C 1
ATOM 643 O O . THR A 1 83 ? 16.265 -2.860 -5.255 1.00 75.94 83 THR A O 1
ATOM 646 N N . ASP A 1 84 ? 16.930 -0.739 -5.545 1.00 80.44 84 ASP A N 1
ATOM 647 C CA . ASP A 1 84 ? 15.575 -0.164 -5.499 1.00 80.44 84 ASP A CA 1
ATOM 648 C C . ASP A 1 84 ? 14.643 -0.878 -6.495 1.00 80.44 84 ASP A C 1
ATOM 650 O O . ASP A 1 84 ? 14.968 -1.018 -7.680 1.00 80.44 84 ASP A O 1
ATOM 654 N N . ILE A 1 85 ? 13.503 -1.363 -5.995 1.00 85.25 85 ILE A N 1
ATOM 655 C CA . ILE A 1 85 ? 12.581 -2.243 -6.727 1.00 85.25 85 ILE A CA 1
ATOM 656 C C . ILE A 1 85 ? 11.259 -1.587 -7.115 1.00 85.25 85 ILE A C 1
ATOM 658 O O . ILE A 1 85 ? 10.372 -2.252 -7.654 1.00 85.25 85 ILE A O 1
ATOM 662 N N . GLY A 1 86 ? 11.105 -0.298 -6.831 1.00 87.31 86 GLY A N 1
ATOM 663 C CA . GLY A 1 86 ? 9.855 0.399 -7.074 1.00 87.31 86 GLY A CA 1
ATOM 664 C C . GLY A 1 86 ? 9.651 1.617 -6.192 1.00 87.31 86 GLY A C 1
ATOM 665 O O . GLY A 1 86 ? 10.579 2.098 -5.539 1.00 87.31 86 GLY A O 1
ATOM 666 N N . THR A 1 87 ? 8.407 2.085 -6.154 1.00 87.75 87 THR A N 1
ATOM 667 C CA . THR A 1 87 ? 7.961 3.154 -5.258 1.00 87.75 87 THR A CA 1
ATOM 668 C C . THR A 1 87 ? 6.727 2.743 -4.471 1.00 87.75 87 THR A C 1
ATOM 670 O O . THR A 1 87 ? 5.929 1.922 -4.922 1.00 87.75 87 THR A O 1
ATOM 673 N N . LEU A 1 88 ? 6.573 3.327 -3.289 1.00 88.38 88 LEU A N 1
ATOM 674 C CA . LEU A 1 88 ? 5.444 3.137 -2.392 1.00 88.38 88 LEU A CA 1
ATOM 675 C C . LEU A 1 88 ? 4.854 4.499 -2.051 1.00 88.38 88 LEU A C 1
ATOM 677 O O . LEU A 1 88 ? 5.574 5.374 -1.576 1.00 88.38 88 LEU A O 1
ATOM 681 N N . THR A 1 89 ? 3.559 4.672 -2.273 1.00 90.38 89 THR A N 1
ATOM 682 C CA . THR A 1 89 ? 2.821 5.889 -1.941 1.00 90.38 89 THR A CA 1
ATOM 683 C C . THR A 1 89 ? 1.804 5.584 -0.854 1.00 90.38 89 THR A C 1
ATOM 685 O O . THR A 1 89 ? 0.955 4.705 -1.015 1.00 90.38 89 THR A O 1
ATOM 688 N N . PHE A 1 90 ? 1.869 6.341 0.235 1.00 89.31 90 PHE A N 1
ATOM 689 C CA . PHE A 1 90 ? 0.844 6.374 1.271 1.00 89.31 90 PHE A CA 1
ATOM 690 C C . PHE A 1 90 ? -0.085 7.544 1.026 1.00 89.31 90 PHE A C 1
ATOM 692 O O . PHE A 1 90 ? 0.395 8.656 0.822 1.00 89.31 90 PHE A O 1
ATOM 699 N N . GLN A 1 91 ? -1.391 7.294 1.052 1.00 92.50 91 GLN A N 1
ATOM 700 C CA . GLN A 1 91 ? -2.417 8.316 0.899 1.00 92.50 91 GLN A CA 1
ATOM 701 C C . GLN A 1 91 ? -3.409 8.242 2.059 1.00 92.50 91 GLN A C 1
ATOM 703 O O . GLN A 1 91 ? -3.980 7.187 2.332 1.00 92.50 91 GLN A O 1
ATOM 708 N N . PHE A 1 92 ? -3.646 9.381 2.700 1.00 90.62 92 PHE A N 1
ATOM 709 C CA . PHE A 1 92 ? -4.796 9.602 3.566 1.00 90.62 92 PHE A CA 1
ATOM 710 C C . PHE A 1 92 ? -5.815 10.411 2.775 1.00 90.62 92 PHE A C 1
ATOM 712 O O . PHE A 1 92 ? -5.560 11.565 2.424 1.00 90.62 92 PHE A O 1
ATOM 719 N N . LEU A 1 93 ? -6.942 9.783 2.464 1.00 92.75 93 LEU A N 1
ATOM 720 C CA . LEU A 1 93 ? -8.093 10.416 1.834 1.00 92.75 93 LEU A CA 1
ATOM 721 C C . LEU A 1 93 ? -9.017 10.893 2.948 1.00 92.75 93 LEU A C 1
ATOM 723 O O . LEU A 1 93 ? -9.345 10.097 3.826 1.00 92.75 93 LEU A O 1
ATOM 727 N N . TYR A 1 94 ? -9.406 12.162 2.927 1.00 92.38 94 TYR A N 1
ATOM 728 C CA . TYR A 1 94 ? -10.268 12.752 3.947 1.00 92.38 94 TYR A CA 1
ATOM 729 C C . TYR A 1 94 ? -11.211 13.793 3.345 1.00 92.38 94 TYR A C 1
ATOM 731 O O . TYR A 1 94 ? -10.836 14.559 2.455 1.00 92.38 94 TYR A O 1
ATOM 739 N N . GLY A 1 95 ? -12.446 13.835 3.830 1.00 87.81 95 GLY A N 1
ATOM 740 C CA . GLY A 1 95 ? -13.497 14.682 3.266 1.00 87.81 95 GLY A CA 1
ATOM 741 C C . GLY A 1 95 ? -13.814 14.340 1.810 1.00 87.81 95 GLY A C 1
ATOM 742 O O . GLY A 1 95 ? -13.521 13.250 1.327 1.00 87.81 95 GLY A O 1
ATOM 743 N N . GLU A 1 96 ? -14.412 15.286 1.084 1.00 84.94 96 GLU A N 1
ATOM 744 C CA . GLU A 1 96 ? -14.845 15.041 -0.302 1.00 84.94 96 GLU A CA 1
ATOM 745 C C . GLU A 1 96 ? -13.682 14.972 -1.306 1.00 84.94 96 GLU A C 1
ATOM 747 O O . GLU A 1 96 ? -13.804 14.348 -2.360 1.00 84.94 96 GLU A O 1
ATOM 752 N N . SER A 1 97 ? -12.551 15.617 -1.010 1.00 86.38 97 SER A N 1
ATOM 753 C CA . SER A 1 97 ? -11.424 15.716 -1.949 1.00 86.38 97 SER A CA 1
ATOM 754 C C . SER A 1 97 ? -10.054 15.896 -1.290 1.00 86.38 97 SER A C 1
ATOM 756 O O . SER A 1 97 ? -9.081 16.202 -1.981 1.00 86.38 97 SER A O 1
ATOM 758 N N . GLY A 1 98 ? -9.959 15.788 0.035 1.00 90.19 98 GLY A N 1
ATOM 759 C CA . GLY A 1 98 ? -8.698 15.929 0.752 1.00 90.19 98 GLY A CA 1
ATOM 760 C C . GLY A 1 98 ? -7.809 14.716 0.516 1.00 90.19 98 GLY A C 1
ATOM 761 O O . GLY A 1 98 ? -8.241 13.575 0.666 1.00 90.19 98 GLY A O 1
ATOM 762 N N . VAL A 1 99 ? -6.557 14.968 0.137 1.00 93.00 99 VAL A N 1
ATOM 763 C CA . VAL A 1 99 ? -5.537 13.933 -0.026 1.00 93.00 99 VAL A CA 1
ATOM 764 C C . VAL A 1 99 ? -4.250 14.433 0.610 1.00 93.00 99 VAL A C 1
ATOM 766 O O . VAL A 1 99 ? -3.730 15.484 0.238 1.00 93.00 99 VAL A O 1
ATOM 769 N N . SER A 1 100 ? -3.730 13.672 1.566 1.00 91.88 100 SER A N 1
ATOM 770 C CA . SER A 1 100 ? -2.354 13.803 2.036 1.00 91.88 100 SER A CA 1
ATOM 771 C C . SER A 1 100 ? -1.581 12.608 1.515 1.00 91.88 100 SER A C 1
ATOM 773 O O . SER A 1 100 ? -1.974 11.474 1.781 1.00 91.88 100 SER A O 1
ATOM 775 N N . GLU A 1 101 ? -0.512 12.848 0.758 1.00 91.75 101 GLU A N 1
ATOM 776 C CA . GLU A 1 101 ? 0.270 11.770 0.169 1.00 91.75 101 GLU A CA 1
ATOM 777 C C . GLU A 1 101 ? 1.769 11.918 0.382 1.00 91.75 101 GLU A C 1
ATOM 779 O O . GLU A 1 101 ? 2.318 13.021 0.418 1.00 91.75 101 GLU A O 1
ATOM 784 N N . GLN A 1 102 ? 2.437 10.774 0.503 1.00 86.94 102 GLN A N 1
ATOM 785 C CA . GLN A 1 102 ? 3.884 10.708 0.599 1.00 86.94 102 GLN A CA 1
ATOM 786 C C . GLN A 1 102 ? 4.408 9.478 -0.136 1.00 86.94 102 GLN A C 1
ATOM 788 O O . GLN A 1 102 ? 3.893 8.377 0.048 1.00 86.94 102 GLN A O 1
ATOM 793 N N . THR A 1 103 ? 5.426 9.677 -0.975 1.00 87.19 103 THR A N 1
ATOM 794 C CA . THR A 1 103 ? 6.011 8.625 -1.817 1.00 87.19 103 THR A CA 1
ATOM 795 C C . THR A 1 103 ? 7.456 8.342 -1.421 1.00 87.19 103 THR A C 1
ATOM 797 O O . THR A 1 103 ? 8.229 9.264 -1.161 1.00 87.19 103 THR A O 1
ATOM 800 N N . TYR A 1 104 ? 7.814 7.062 -1.421 1.00 83.88 104 TYR A N 1
ATOM 801 C CA . TYR A 1 104 ? 9.118 6.529 -1.047 1.00 83.88 104 TYR A CA 1
ATOM 802 C C . TYR A 1 104 ? 9.635 5.573 -2.112 1.00 83.88 104 TYR A C 1
ATOM 804 O O . TYR A 1 104 ? 8.848 4.902 -2.778 1.00 83.88 104 TYR A O 1
ATOM 812 N N . ASN A 1 105 ? 10.954 5.455 -2.228 1.00 85.94 105 ASN A N 1
ATOM 813 C CA . ASN A 1 105 ? 11.547 4.325 -2.937 1.00 85.94 105 ASN A CA 1
ATOM 814 C C . ASN A 1 105 ? 11.394 3.060 -2.088 1.00 85.94 105 ASN A C 1
ATOM 816 O O . ASN A 1 105 ? 11.483 3.123 -0.861 1.00 85.94 105 ASN A O 1
ATOM 820 N N . ILE A 1 106 ? 11.193 1.918 -2.743 1.00 84.94 106 ILE A N 1
ATOM 821 C CA . ILE A 1 106 ? 11.220 0.601 -2.104 1.00 84.94 106 ILE A CA 1
ATOM 822 C C . ILE A 1 106 ? 12.630 0.030 -2.287 1.00 84.94 106 ILE A C 1
ATOM 824 O O . ILE A 1 106 ? 12.929 -0.470 -3.377 1.00 84.94 106 ILE A O 1
ATOM 828 N N . PRO A 1 107 ? 13.508 0.088 -1.274 1.00 80.75 107 PRO A N 1
ATOM 829 C CA . PRO A 1 107 ? 14.810 -0.553 -1.367 1.00 80.75 107 PRO A CA 1
ATOM 830 C C . PRO A 1 107 ? 14.661 -2.079 -1.316 1.00 80.75 107 PRO A C 1
ATOM 832 O O . PRO A 1 107 ? 13.800 -2.603 -0.609 1.00 80.75 107 PRO A O 1
ATOM 835 N N . SER A 1 108 ? 15.505 -2.814 -2.045 1.00 81.81 108 SER A N 1
ATOM 836 C CA . SER A 1 108 ? 15.590 -4.271 -1.892 1.00 81.81 108 SER A CA 1
ATOM 837 C C . SER A 1 108 ? 16.101 -4.660 -0.511 1.00 81.81 108 SER A C 1
ATOM 839 O O . SER A 1 108 ? 16.997 -4.006 0.024 1.00 81.81 108 SER A O 1
ATOM 841 N N . GLY A 1 109 ? 15.647 -5.800 -0.002 1.00 76.12 109 GLY A N 1
ATOM 842 C CA . GLY A 1 109 ? 16.152 -6.379 1.231 1.00 76.12 109 GLY A CA 1
ATOM 843 C C . GLY A 1 109 ? 15.078 -6.497 2.293 1.00 76.12 109 GLY A C 1
ATOM 844 O O . GLY A 1 109 ? 13.878 -6.413 2.037 1.00 76.12 109 GLY A O 1
ATOM 845 N N . ASN A 1 110 ? 15.537 -6.769 3.503 1.00 69.38 110 ASN A N 1
ATOM 846 C CA . ASN A 1 110 ? 14.669 -7.142 4.594 1.00 69.38 110 ASN A CA 1
ATOM 847 C C . ASN A 1 110 ? 14.646 -6.051 5.670 1.00 69.38 110 ASN A C 1
ATOM 849 O O . ASN A 1 110 ? 15.652 -5.813 6.339 1.00 69.38 110 ASN A O 1
ATOM 853 N N . TYR A 1 111 ? 13.489 -5.417 5.838 1.00 67.50 111 TYR A N 1
ATOM 854 C CA . TYR A 1 111 ? 13.262 -4.310 6.757 1.00 67.50 111 TYR A CA 1
ATOM 855 C C . TYR A 1 111 ? 12.265 -4.737 7.840 1.00 67.50 111 TYR A C 1
ATOM 857 O O . TYR A 1 111 ? 11.148 -4.229 7.941 1.00 67.50 111 TYR A O 1
ATOM 865 N N . TRP A 1 112 ? 12.710 -5.697 8.659 1.00 58.00 112 TRP A N 1
ATOM 866 C CA . TRP A 1 112 ? 11.980 -6.246 9.810 1.00 58.00 112 TRP A CA 1
ATOM 867 C C . TRP A 1 112 ? 11.962 -5.348 11.050 1.00 58.00 112 TRP A C 1
ATOM 869 O O . TRP A 1 112 ? 11.252 -5.636 12.012 1.00 58.00 112 TRP A O 1
ATOM 879 N N . GLN A 1 113 ? 12.737 -4.264 11.066 1.00 53.50 113 GLN A N 1
ATOM 880 C CA . GLN A 1 113 ? 12.693 -3.321 12.176 1.00 53.50 113 GLN A CA 1
ATOM 881 C C . GLN A 1 113 ? 11.509 -2.371 11.971 1.00 53.50 113 GLN A C 1
ATOM 883 O O . GLN A 1 113 ? 11.619 -1.371 11.273 1.00 53.50 113 GLN A O 1
ATOM 888 N N . ALA A 1 114 ? 10.379 -2.682 12.615 1.00 49.78 114 ALA A N 1
ATOM 889 C CA . ALA A 1 114 ? 9.194 -1.819 12.709 1.00 49.78 114 ALA A CA 1
ATOM 890 C C . ALA A 1 114 ? 9.457 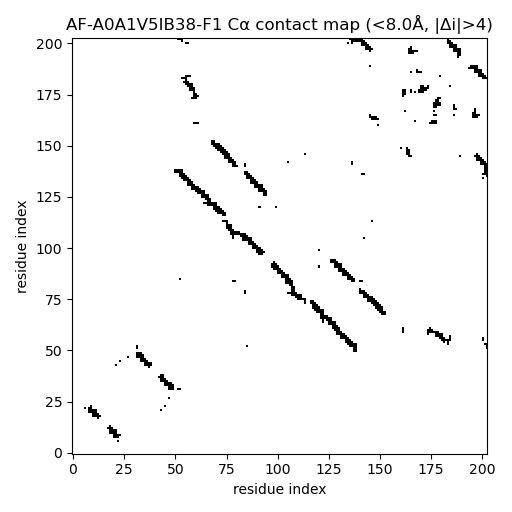-0.467 13.424 1.00 49.78 114 ALA A C 1
ATOM 892 O O . ALA A 1 114 ? 8.548 0.344 13.612 1.00 49.78 114 ALA A O 1
ATOM 893 N N . GLU A 1 115 ? 10.702 -0.196 13.817 1.00 43.75 115 GLU A N 1
ATOM 894 C CA . GLU A 1 115 ? 11.172 1.120 14.219 1.00 43.75 115 GLU A CA 1
ATOM 895 C C . GLU A 1 115 ? 11.778 1.815 12.995 1.00 43.75 115 GLU A C 1
ATOM 897 O O . GLU A 1 115 ? 12.885 1.470 12.603 1.00 43.75 115 GLU A O 1
ATOM 902 N N . LEU A 1 116 ? 11.057 2.773 12.389 1.00 47.94 116 LEU A N 1
ATOM 903 C CA . LEU A 1 116 ? 11.587 4.097 11.976 1.00 47.94 116 LEU A CA 1
ATOM 904 C C . LEU A 1 116 ? 10.765 4.837 10.912 1.00 47.94 116 LEU A C 1
ATOM 906 O O . LEU A 1 116 ? 11.048 6.010 10.678 1.00 47.94 116 LEU A O 1
ATOM 910 N N . VAL A 1 117 ? 9.723 4.250 10.316 1.00 56.22 117 VAL A N 1
ATOM 911 C CA . VAL A 1 117 ? 8.850 5.015 9.405 1.00 56.22 117 VAL A CA 1
ATOM 912 C C . VAL A 1 117 ? 7.433 5.075 9.957 1.00 56.22 117 VAL A C 1
ATOM 914 O O . VAL A 1 117 ? 6.535 4.338 9.571 1.00 56.22 117 VAL A O 1
ATOM 917 N N . THR A 1 118 ? 7.263 5.938 10.959 1.00 68.06 118 THR A N 1
ATOM 918 C CA . THR A 1 118 ? 5.932 6.331 11.423 1.00 68.06 118 THR A CA 1
ATOM 919 C C . THR A 1 118 ? 5.438 7.451 10.520 1.00 68.06 118 THR A C 1
ATOM 921 O O . THR A 1 118 ? 5.920 8.580 10.622 1.00 68.06 118 THR A O 1
ATOM 924 N N . HIS A 1 119 ? 4.465 7.165 9.661 1.00 73.94 119 HIS A N 1
ATOM 925 C CA . HIS A 1 119 ? 3.754 8.221 8.946 1.00 73.94 119 HIS A CA 1
ATOM 926 C C . HIS A 1 119 ? 2.698 8.777 9.872 1.00 73.94 119 HIS A C 1
ATOM 928 O O . HIS A 1 119 ? 1.774 8.065 10.249 1.00 73.94 119 HIS A O 1
ATOM 934 N N . THR A 1 120 ? 2.865 10.033 10.267 1.00 79.00 120 THR A N 1
ATOM 935 C CA . THR A 1 120 ? 1.868 10.737 11.067 1.00 79.00 120 THR A CA 1
ATOM 936 C C . THR A 1 120 ? 1.151 11.729 10.175 1.00 79.00 120 THR A C 1
ATOM 938 O O . THR A 1 120 ? 1.784 12.620 9.612 1.00 79.00 120 THR A O 1
ATOM 941 N N . PHE A 1 121 ? -0.161 11.589 10.079 1.00 85.12 121 PHE A N 1
ATOM 942 C CA . PHE A 1 121 ? -1.034 12.551 9.433 1.00 85.12 121 PHE A CA 1
ATOM 943 C C . PHE A 1 121 ? -1.938 13.178 10.492 1.00 85.12 121 PHE A C 1
ATOM 945 O O . PHE A 1 121 ? -2.609 12.463 11.229 1.00 85.12 121 PHE A O 1
ATOM 952 N N . THR A 1 122 ? -1.922 14.507 10.592 1.00 88.25 122 THR A N 1
ATOM 953 C CA . THR A 1 122 ? -2.810 15.260 11.488 1.00 88.25 122 THR A CA 1
ATOM 954 C C . THR A 1 122 ? -3.987 15.777 10.683 1.00 88.25 122 THR A C 1
ATOM 956 O O . THR A 1 122 ? -3.788 16.483 9.691 1.00 88.25 122 THR A O 1
ATOM 959 N N . LEU A 1 123 ? -5.202 15.460 11.118 1.00 88.19 123 LEU A N 1
ATOM 960 C CA . LEU A 1 123 ? -6.401 15.820 10.384 1.00 88.19 123 LEU A CA 1
ATOM 961 C C . LEU A 1 123 ? -6.683 17.330 10.479 1.00 88.19 123 LEU A C 1
ATOM 963 O O . LEU A 1 123 ? -6.701 17.875 11.585 1.00 88.19 123 LEU A O 1
ATOM 967 N N . PRO A 1 124 ? -6.923 18.032 9.357 1.00 89.56 124 PRO A N 1
ATOM 968 C CA . PRO A 1 124 ? -7.152 19.476 9.384 1.00 89.56 124 PRO A CA 1
ATOM 969 C C . PRO A 1 124 ? -8.556 19.869 9.875 1.00 89.56 124 PRO A C 1
ATOM 971 O O . PRO A 1 124 ? -8.726 20.941 10.451 1.00 89.56 124 PRO A O 1
ATOM 974 N N . TYR A 1 125 ? -9.565 19.027 9.669 1.00 91.38 125 TYR A N 1
ATOM 975 C CA . TYR A 1 125 ? -10.962 19.264 10.044 1.00 91.38 125 TYR A CA 1
ATOM 976 C C . TYR A 1 125 ? -11.692 17.931 10.198 1.00 91.38 125 TYR A C 1
ATOM 978 O O . TYR A 1 125 ? -11.249 16.947 9.614 1.00 91.38 125 TYR A O 1
ATOM 986 N N . ASP A 1 126 ? -12.794 17.920 10.948 1.00 90.00 126 ASP A N 1
ATOM 987 C CA . ASP A 1 126 ? -13.598 16.722 11.211 1.00 90.00 126 ASP A CA 1
ATOM 988 C C . ASP A 1 126 ? -13.982 16.026 9.903 1.00 90.00 126 ASP A C 1
ATOM 990 O O . ASP A 1 126 ? -14.536 16.646 8.985 1.00 90.00 126 ASP A O 1
ATOM 994 N N . SER A 1 127 ? -13.633 14.747 9.787 1.00 90.94 127 SER A N 1
ATOM 995 C CA . SER A 1 127 ? -13.877 14.003 8.563 1.00 90.94 127 SER A CA 1
ATOM 996 C C . SER A 1 127 ? -13.705 12.504 8.701 1.00 90.94 127 SER A C 1
ATOM 998 O O . SER A 1 127 ? -12.956 12.008 9.537 1.00 90.94 127 SER A O 1
ATOM 1000 N N . GLU A 1 128 ? -14.347 11.798 7.784 1.00 88.62 128 GLU A N 1
ATOM 1001 C CA . GLU A 1 128 ? -14.040 10.413 7.469 1.00 88.62 128 GLU A CA 1
ATOM 1002 C C . GLU A 1 128 ? -12.664 10.285 6.823 1.00 88.62 128 GLU A C 1
ATOM 1004 O O . GLU A 1 128 ? -12.261 11.138 6.027 1.00 88.62 128 GLU A O 1
ATOM 1009 N N . VAL A 1 129 ? -11.957 9.201 7.138 1.00 87.31 129 VAL A N 1
ATOM 1010 C CA . VAL A 1 129 ? -10.620 8.935 6.612 1.00 87.31 129 VAL A CA 1
ATOM 1011 C C . VAL A 1 129 ? -10.528 7.531 6.033 1.00 87.31 129 VAL A C 1
ATOM 1013 O O . VAL A 1 129 ? -10.901 6.539 6.656 1.00 87.31 129 VAL A O 1
ATOM 1016 N N . THR A 1 130 ? -9.957 7.445 4.837 1.00 89.75 130 THR A N 1
ATOM 1017 C CA . THR A 1 130 ? -9.529 6.191 4.211 1.00 89.75 130 THR A CA 1
ATOM 1018 C C . THR A 1 130 ? -8.025 6.226 4.019 1.00 89.75 130 THR A C 1
ATOM 1020 O O . THR A 1 130 ? -7.476 7.202 3.504 1.00 89.75 130 THR A O 1
ATOM 1023 N N . PHE A 1 131 ? -7.350 5.150 4.400 1.00 88.94 131 PHE A N 1
ATOM 1024 C CA . PHE A 1 131 ? -5.934 4.977 4.131 1.00 88.94 131 PHE A CA 1
ATOM 1025 C C . PHE A 1 131 ? -5.723 4.078 2.922 1.00 88.94 131 PHE A C 1
ATOM 1027 O O . PHE A 1 131 ? -6.343 3.022 2.800 1.00 88.94 131 PHE A O 1
ATOM 1034 N N . ARG A 1 132 ? -4.817 4.486 2.037 1.00 91.88 132 ARG A N 1
ATOM 1035 C CA . ARG A 1 132 ? -4.448 3.736 0.845 1.00 91.88 132 ARG A CA 1
ATOM 1036 C C . ARG A 1 132 ? -2.938 3.607 0.743 1.00 91.88 132 ARG A C 1
ATOM 1038 O O . ARG A 1 132 ? -2.198 4.570 0.936 1.00 91.88 132 ARG A O 1
ATOM 1045 N N . ILE A 1 133 ? -2.503 2.414 0.365 1.00 90.31 133 ILE A N 1
ATOM 1046 C CA . ILE A 1 133 ? -1.128 2.124 -0.021 1.00 90.31 133 ILE A CA 1
ATOM 1047 C C . ILE A 1 133 ? -1.126 1.795 -1.509 1.00 90.31 133 ILE A C 1
ATOM 1049 O O . ILE A 1 133 ? -1.905 0.951 -1.947 1.00 90.31 133 ILE A O 1
ATOM 1053 N N . ILE A 1 134 ? -0.256 2.439 -2.282 1.00 92.06 134 ILE A N 1
ATOM 1054 C CA . ILE A 1 134 ? -0.041 2.150 -3.703 1.00 92.06 134 ILE A CA 1
ATOM 1055 C C . ILE A 1 134 ? 1.428 1.786 -3.888 1.00 92.06 134 ILE A C 1
ATOM 1057 O O . ILE A 1 134 ? 2.303 2.606 -3.633 1.00 92.06 134 ILE A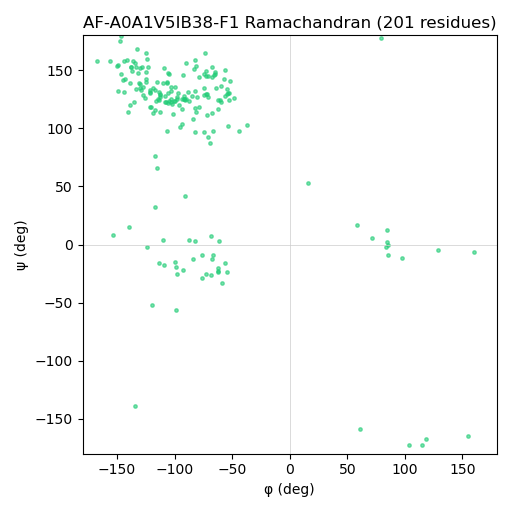 O 1
ATOM 1061 N N . ALA A 1 135 ? 1.705 0.572 -4.345 1.00 90.56 135 ALA A N 1
ATOM 1062 C CA . ALA A 1 135 ? 3.039 0.130 -4.712 1.00 90.56 135 ALA A CA 1
ATOM 1063 C C . ALA A 1 135 ? 3.167 0.062 -6.237 1.00 90.56 135 ALA A C 1
ATOM 1065 O O . ALA A 1 135 ? 2.344 -0.552 -6.919 1.00 90.56 135 ALA A O 1
ATOM 1066 N N . ASN A 1 136 ? 4.232 0.658 -6.762 1.00 89.75 136 ASN A N 1
ATOM 1067 C CA . ASN A 1 136 ? 4.661 0.514 -8.146 1.00 89.75 136 ASN A CA 1
ATOM 1068 C C . ASN A 1 136 ? 5.909 -0.362 -8.148 1.00 89.75 136 ASN A C 1
ATOM 1070 O O . ASN A 1 136 ? 6.999 0.130 -7.865 1.00 89.75 136 ASN A O 1
ATOM 1074 N N . VAL A 1 137 ? 5.748 -1.655 -8.421 1.00 89.00 137 VAL A N 1
ATOM 1075 C CA . VAL A 1 137 ? 6.827 -2.648 -8.311 1.00 89.00 137 VAL A CA 1
ATOM 1076 C C . VAL A 1 137 ? 7.354 -3.001 -9.702 1.00 89.00 137 VAL A C 1
ATOM 1078 O O . VAL A 1 137 ? 6.576 -3.186 -10.643 1.00 89.00 137 VAL A O 1
ATOM 1081 N N . LEU A 1 138 ? 8.680 -3.072 -9.846 1.00 85.69 138 LEU A N 1
ATOM 1082 C CA . LEU A 1 138 ? 9.331 -3.466 -11.096 1.00 85.69 138 LEU A CA 1
ATOM 1083 C C . LEU A 1 138 ? 8.998 -4.922 -11.452 1.00 85.69 138 LEU A C 1
ATOM 1085 O O . LEU A 1 138 ? 8.871 -5.785 -10.587 1.00 85.69 138 LEU A O 1
ATOM 1089 N N . SER A 1 139 ? 8.898 -5.212 -12.746 1.00 83.12 139 SER A N 1
ATOM 1090 C CA . SER A 1 139 ? 8.654 -6.568 -13.243 1.00 83.12 139 SER A CA 1
ATOM 1091 C C . SER A 1 139 ? 9.676 -7.585 -12.719 1.00 83.12 139 SER A C 1
ATOM 1093 O O . SER A 1 139 ? 10.884 -7.369 -12.821 1.00 83.12 139 SER A O 1
ATOM 1095 N N . GLY A 1 140 ? 9.193 -8.739 -12.255 1.00 83.88 140 GLY A N 1
ATOM 1096 C CA . GLY A 1 140 ? 10.027 -9.859 -11.807 1.00 83.88 140 GLY A CA 1
ATOM 1097 C C . GLY A 1 140 ? 10.499 -9.767 -10.354 1.00 83.88 140 GLY A C 1
ATOM 1098 O O . GLY A 1 140 ? 11.217 -10.659 -9.902 1.00 83.88 140 GLY A O 1
ATOM 1099 N N . VAL A 1 141 ? 10.087 -8.733 -9.618 1.00 88.44 141 VAL A N 1
ATOM 1100 C CA . VAL A 1 141 ? 10.349 -8.572 -8.182 1.00 88.44 141 VAL A CA 1
ATOM 1101 C C . VAL A 1 141 ? 9.044 -8.382 -7.409 1.00 88.44 141 VAL A C 1
ATOM 1103 O O . VAL A 1 141 ? 7.971 -8.157 -7.972 1.00 88.44 141 VAL A O 1
ATOM 1106 N N . TRP A 1 142 ? 9.122 -8.540 -6.094 1.00 88.69 142 TRP A N 1
ATOM 1107 C CA . TRP A 1 142 ? 8.006 -8.417 -5.170 1.00 88.69 142 TRP A CA 1
ATOM 1108 C C . TRP A 1 142 ? 8.382 -7.624 -3.918 1.00 88.69 142 TRP A C 1
ATOM 1110 O O . TRP A 1 142 ? 9.553 -7.541 -3.537 1.00 88.69 142 TRP A O 1
ATOM 1120 N N . TYR A 1 143 ? 7.349 -7.083 -3.279 1.00 87.94 143 TYR A N 1
ATOM 1121 C CA . TYR A 1 143 ? 7.382 -6.322 -2.037 1.00 87.94 143 TYR A CA 1
ATOM 1122 C C . TYR A 1 143 ? 6.273 -6.823 -1.107 1.00 87.94 143 TYR A C 1
ATOM 1124 O O . TYR A 1 143 ? 5.150 -7.022 -1.556 1.00 87.94 143 TYR A O 1
ATOM 1132 N N . VAL A 1 144 ? 6.566 -7.052 0.168 1.00 87.19 144 VAL A N 1
ATOM 1133 C CA . VAL A 1 144 ? 5.626 -7.553 1.179 1.00 87.19 144 VAL A CA 1
ATOM 1134 C C . VAL A 1 144 ? 5.534 -6.544 2.312 1.00 87.19 144 VAL A C 1
ATOM 1136 O O . VAL A 1 144 ? 6.565 -6.133 2.837 1.00 87.19 144 VAL A O 1
ATOM 1139 N N . ILE A 1 145 ? 4.310 -6.191 2.696 1.00 84.19 145 ILE A N 1
ATOM 1140 C CA . ILE A 1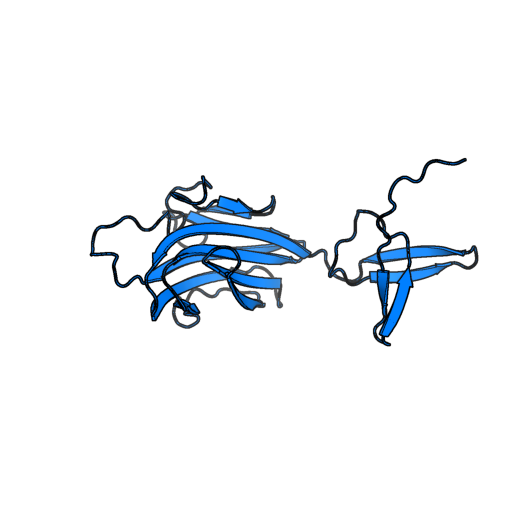 145 ? 3.980 -5.449 3.914 1.00 84.19 145 ILE A CA 1
ATOM 1141 C C . ILE A 1 145 ? 3.427 -6.455 4.915 1.00 84.19 145 ILE A C 1
ATOM 1143 O O . ILE A 1 145 ? 2.453 -7.141 4.607 1.00 84.19 145 ILE A O 1
ATOM 1147 N N . ASP A 1 146 ? 4.055 -6.541 6.083 1.00 66.00 146 ASP A N 1
ATOM 1148 C CA . ASP A 1 146 ? 3.660 -7.498 7.116 1.00 66.00 146 ASP A CA 1
ATOM 1149 C C . ASP A 1 146 ? 2.780 -6.872 8.203 1.00 66.00 146 ASP A C 1
ATOM 1151 O O . ASP A 1 146 ? 1.656 -7.291 8.443 1.00 66.00 146 ASP A O 1
ATOM 1155 N N . TYR A 1 147 ? 3.282 -5.815 8.833 1.00 63.84 147 TYR A N 1
ATOM 1156 C CA . TYR A 1 147 ? 2.624 -5.173 9.967 1.00 63.84 147 TYR A CA 1
ATOM 1157 C C . TYR A 1 147 ? 2.026 -3.840 9.535 1.00 63.84 147 TYR A C 1
ATOM 1159 O O . TYR A 1 147 ? 2.690 -3.106 8.802 1.00 63.84 147 TYR A O 1
ATOM 1167 N N . LEU A 1 148 ? 0.822 -3.500 9.996 1.00 63.50 148 LEU A N 1
ATOM 1168 C CA . LEU A 1 148 ? 0.303 -2.143 9.883 1.00 63.50 148 LEU A CA 1
ATOM 1169 C C . LEU A 1 148 ? -0.446 -1.727 11.148 1.00 63.50 148 LEU A C 1
ATOM 1171 O O . LEU A 1 148 ? -1.504 -2.250 11.480 1.00 63.50 148 LEU A O 1
ATOM 1175 N N . ASP A 1 149 ? 0.107 -0.748 11.854 1.00 62.44 149 ASP A N 1
ATOM 1176 C CA . ASP A 1 149 ? -0.487 -0.246 13.094 1.00 62.44 149 ASP A CA 1
ATOM 1177 C C . ASP A 1 149 ? -1.052 1.153 12.912 1.00 62.44 149 ASP A C 1
ATOM 1179 O O . ASP A 1 149 ? -0.390 1.992 12.298 1.00 62.44 149 ASP A O 1
ATOM 1183 N N . TYR A 1 150 ? -2.229 1.390 13.495 1.00 61.38 150 TYR A N 1
ATOM 1184 C CA . TYR A 1 150 ? -2.951 2.656 13.486 1.00 61.38 150 TYR A CA 1
ATOM 1185 C C . TYR A 1 150 ? -3.154 3.154 14.910 1.00 61.38 150 TYR A C 1
ATOM 1187 O O . TYR A 1 150 ? -3.841 2.526 15.711 1.00 61.38 150 TYR A O 1
ATOM 1195 N N . TYR A 1 151 ? -2.597 4.321 15.229 1.00 56.69 151 TYR A N 1
ATOM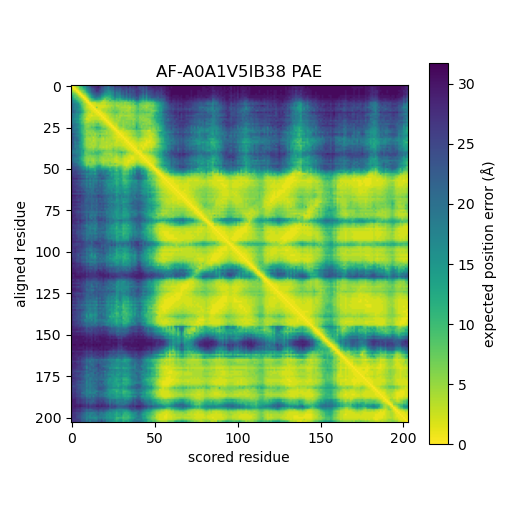 1196 C CA . TYR A 1 151 ? -2.922 4.994 16.485 1.00 56.69 151 TYR A CA 1
ATOM 1197 C C . TYR A 1 151 ? -4.086 5.966 16.279 1.00 56.69 151 TYR A C 1
ATOM 1199 O O . TYR A 1 151 ? -3.981 6.848 15.431 1.00 56.69 151 TYR A O 1
ATOM 1207 N N . TYR A 1 152 ? -5.142 5.821 17.083 1.00 60.19 152 TYR A N 1
ATOM 1208 C CA . TYR A 1 152 ? -6.299 6.717 17.159 1.00 60.19 152 TYR A CA 1
ATOM 1209 C C . TYR A 1 152 ? -6.498 7.190 18.609 1.00 60.19 152 TYR A C 1
ATOM 1211 O O . TYR A 1 152 ? -6.381 6.371 19.523 1.00 60.19 152 TYR A O 1
ATOM 1219 N N . PRO A 1 153 ? -6.847 8.463 18.867 1.00 46.19 153 PRO A N 1
ATOM 1220 C CA . PRO A 1 153 ? -7.141 8.933 20.226 1.00 46.19 153 PRO A CA 1
ATOM 1221 C C . PRO A 1 153 ? -8.435 8.347 20.822 1.00 46.19 153 PRO A C 1
ATOM 1223 O O . PRO A 1 153 ? -8.554 8.245 22.044 1.00 46.19 153 PRO A O 1
ATOM 1226 N N . THR A 1 154 ? -9.394 7.954 19.979 1.00 45.59 154 THR A N 1
ATOM 1227 C CA . THR A 1 154 ? -10.749 7.516 20.365 1.00 45.59 154 THR A CA 1
ATOM 1228 C C . THR A 1 154 ? -10.949 6.003 20.404 1.00 45.59 154 THR A C 1
ATOM 1230 O O . THR A 1 154 ? -11.887 5.553 21.064 1.00 45.59 154 THR A O 1
ATOM 1233 N N . ALA A 1 155 ? -10.043 5.211 19.818 1.00 46.34 155 ALA A N 1
ATOM 1234 C CA . ALA A 1 155 ? -10.038 3.758 19.962 1.00 46.34 155 ALA A CA 1
ATOM 1235 C C . ALA A 1 155 ? -9.659 3.393 21.405 1.00 46.34 155 ALA A C 1
ATOM 1237 O O . ALA A 1 155 ? -8.496 3.186 21.768 1.00 46.34 155 ALA A O 1
ATOM 1238 N N . ARG A 1 156 ? -10.664 3.340 22.282 1.00 39.31 156 ARG A N 1
ATOM 1239 C CA . ARG A 1 156 ? -10.529 2.690 23.584 1.00 39.31 156 ARG A CA 1
ATOM 1240 C C . ARG A 1 156 ? -9.976 1.285 23.349 1.00 39.31 156 ARG A C 1
ATOM 1242 O O . ARG A 1 156 ? -10.405 0.597 22.428 1.00 39.31 156 ARG A O 1
ATOM 1249 N N . ARG A 1 157 ? -9.069 0.839 24.229 1.00 36.94 157 ARG A N 1
ATOM 1250 C CA . ARG A 1 157 ? -8.709 -0.581 24.407 1.00 36.94 157 ARG A CA 1
ATOM 1251 C C . ARG A 1 157 ? -9.969 -1.451 24.238 1.00 36.94 157 ARG A C 1
ATOM 1253 O O . ARG A 1 157 ? -10.778 -1.497 25.163 1.00 36.94 157 ARG A O 1
ATOM 1260 N N . GLY A 1 158 ? -10.122 -2.112 23.087 1.00 36.91 158 GLY A N 1
ATOM 1261 C CA . GLY A 1 158 ? -11.236 -3.027 22.821 1.00 36.91 158 GLY A CA 1
ATOM 1262 C C . GLY A 1 158 ? -12.038 -2.821 21.531 1.00 36.91 158 GLY A C 1
ATOM 1263 O O . GLY A 1 158 ? -12.899 -3.657 21.277 1.00 36.91 158 GLY A O 1
ATOM 1264 N N . GLU A 1 159 ? -11.790 -1.791 20.717 1.00 49.00 159 GLU A N 1
ATOM 1265 C CA . GLU A 1 159 ? -12.438 -1.672 19.396 1.00 49.00 159 GLU A CA 1
ATOM 1266 C C . GLU A 1 159 ? -11.596 -2.285 18.266 1.00 49.00 159 GLU A C 1
ATOM 1268 O O . GLU A 1 159 ? -10.365 -2.305 18.318 1.00 49.00 159 GLU A O 1
ATOM 1273 N N . LEU A 1 160 ? -12.296 -2.862 17.283 1.00 49.81 160 LEU A N 1
ATOM 1274 C CA . LEU A 1 160 ? -11.728 -3.625 16.175 1.00 49.81 160 LEU A CA 1
ATOM 1275 C C . LEU A 1 160 ? -10.921 -2.695 15.265 1.00 49.81 160 LEU A C 1
ATOM 1277 O O . LEU A 1 160 ? -11.491 -1.855 14.575 1.00 49.81 160 LEU A O 1
ATOM 1281 N N . LEU A 1 161 ? -9.602 -2.886 15.230 1.00 60.28 161 LEU A N 1
ATOM 1282 C CA . LEU A 1 161 ? -8.794 -2.412 14.113 1.00 60.28 161 LEU A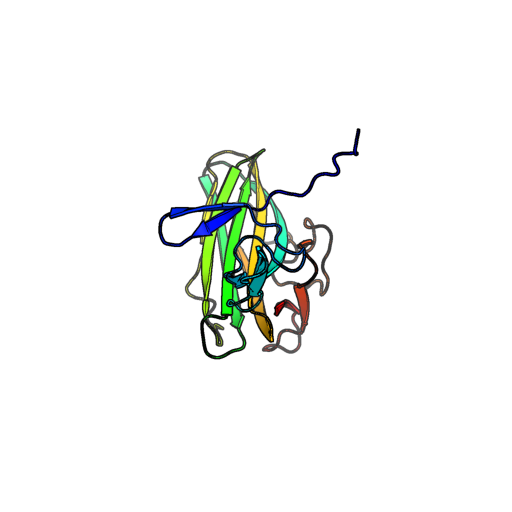 CA 1
ATOM 1283 C C . LEU A 1 161 ? -9.313 -3.118 12.851 1.00 60.28 161 LEU A C 1
ATOM 1285 O O . LEU A 1 161 ? -9.367 -4.353 12.857 1.00 60.28 161 LEU A O 1
ATOM 1289 N N . PRO A 1 162 ? -9.713 -2.390 11.796 1.00 60.88 162 PRO A N 1
ATOM 1290 C CA . PRO A 1 162 ? -10.082 -3.026 10.543 1.00 60.88 162 PRO A CA 1
ATOM 1291 C C . PRO A 1 162 ? -8.838 -3.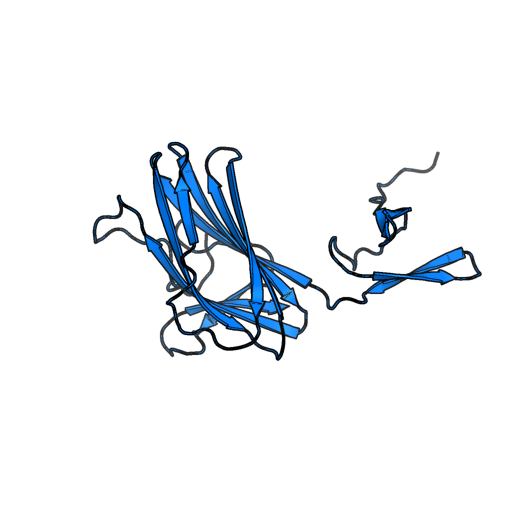751 10.020 1.00 60.88 162 PRO A C 1
ATOM 1293 O O . PRO A 1 162 ? -7.797 -3.131 9.842 1.00 60.88 162 PRO A O 1
ATOM 1296 N N . ASP A 1 163 ? -8.938 -5.080 9.932 1.00 70.69 163 ASP A N 1
ATOM 1297 C CA . ASP A 1 163 ? -7.915 -6.069 9.553 1.00 70.69 163 ASP A CA 1
ATOM 1298 C C . ASP A 1 163 ? -6.438 -5.601 9.564 1.00 70.69 163 ASP A C 1
ATOM 1300 O O . ASP A 1 163 ? -5.723 -5.738 8.573 1.00 70.69 163 ASP A O 1
ATOM 1304 N N . GLY A 1 164 ? -5.968 -5.019 10.676 1.00 68.12 164 GLY A N 1
ATOM 1305 C CA . GLY A 1 164 ? -4.748 -4.192 10.679 1.00 68.12 164 GLY A CA 1
ATOM 1306 C C . GLY A 1 164 ? -3.485 -4.917 10.201 1.00 68.12 164 GLY A C 1
ATOM 1307 O O . GLY A 1 164 ? -2.661 -4.324 9.518 1.00 68.12 164 GLY A O 1
ATOM 1308 N N . ASN A 1 165 ? -3.384 -6.222 10.464 1.00 74.00 165 ASN A N 1
ATOM 1309 C CA . ASN A 1 165 ? -2.254 -7.065 10.056 1.00 74.00 165 ASN A CA 1
ATOM 1310 C C . ASN A 1 165 ? -2.666 -8.174 9.079 1.00 74.00 165 ASN A C 1
ATOM 1312 O O . ASN A 1 165 ? -2.122 -9.271 9.128 1.00 74.00 165 ASN A O 1
ATOM 1316 N N . PHE A 1 166 ? -3.667 -7.928 8.229 1.00 83.25 166 PHE A N 1
ATOM 1317 C CA . PHE A 1 166 ? -4.144 -8.900 7.234 1.00 83.25 166 PHE A CA 1
ATOM 1318 C C . PHE A 1 166 ? -4.631 -10.242 7.824 1.00 83.25 166 PHE A C 1
ATOM 1320 O O . PHE A 1 166 ? -4.778 -11.218 7.090 1.00 83.25 166 PHE A O 1
ATOM 1327 N N . GLU A 1 167 ? -4.899 -10.301 9.132 1.00 81.75 167 GLU A N 1
ATOM 1328 C CA . GLU A 1 167 ? -5.293 -11.486 9.910 1.00 81.75 167 GLU A CA 1
ATOM 1329 C C . GLU A 1 167 ? -6.520 -12.212 9.347 1.00 81.75 167 GLU A C 1
ATOM 1331 O O . GLU A 1 167 ? -6.700 -13.412 9.567 1.00 81.75 167 GLU A O 1
ATOM 1336 N N . SER A 1 168 ? -7.362 -11.509 8.589 1.00 82.50 168 SER A N 1
ATOM 1337 C CA . SER A 1 168 ? -8.490 -12.108 7.876 1.00 82.50 168 SER A CA 1
ATOM 1338 C C . SER A 1 168 ? -8.069 -13.148 6.828 1.00 82.50 168 SER A C 1
ATOM 1340 O O . SER A 1 168 ? -8.869 -14.012 6.466 1.00 82.50 168 SER A O 1
ATOM 1342 N N . GLY A 1 169 ? -6.830 -13.076 6.328 1.00 88.00 169 GLY A N 1
ATOM 1343 C CA . GLY A 1 169 ? -6.306 -13.952 5.282 1.00 88.00 169 GLY A CA 1
ATOM 1344 C C . GLY A 1 169 ? -6.892 -13.693 3.892 1.00 88.00 169 GLY A C 1
ATOM 1345 O O . GLY A 1 169 ? -6.600 -14.439 2.954 1.00 88.00 169 GLY A O 1
ATOM 1346 N N . SER A 1 170 ? -7.712 -12.651 3.723 1.00 90.31 170 SER A N 1
ATOM 1347 C CA . SER A 1 170 ? -8.361 -12.332 2.452 1.00 90.31 170 SER A CA 1
ATOM 1348 C C . SER A 1 170 ? -8.605 -10.839 2.278 1.00 90.31 170 SER A C 1
ATOM 1350 O O . SER A 1 170 ? -8.793 -10.104 3.236 1.00 90.31 170 SER A O 1
ATOM 1352 N N . PHE A 1 171 ? -8.677 -10.385 1.029 1.00 93.06 171 PHE A N 1
ATOM 1353 C CA . PHE A 1 171 ? -9.194 -9.046 0.758 1.00 93.06 171 PHE A CA 1
ATOM 1354 C C . PHE A 1 171 ? -10.718 -9.007 0.912 1.00 93.06 171 PHE A C 1
ATOM 1356 O O . PHE A 1 171 ? -11.400 -9.960 0.526 1.00 93.06 171 PHE A O 1
ATOM 1363 N N . GLY A 1 172 ? -11.244 -7.871 1.366 1.00 91.44 172 GLY A N 1
ATOM 1364 C CA . GLY A 1 172 ? -12.675 -7.630 1.506 1.00 91.44 172 GLY A CA 1
ATOM 1365 C C . GLY A 1 172 ? -13.121 -6.269 0.975 1.00 91.44 172 GLY A C 1
ATOM 1366 O O . GLY A 1 172 ? -12.724 -5.837 -0.110 1.00 91.44 172 GLY A O 1
ATOM 1367 N N . ASP A 1 173 ? -14.021 -5.633 1.718 1.00 90.62 173 ASP A N 1
ATOM 1368 C CA . ASP A 1 173 ? -14.805 -4.472 1.286 1.00 90.62 173 ASP A CA 1
ATOM 1369 C C . ASP A 1 173 ? -14.094 -3.122 1.442 1.00 90.62 173 ASP A C 1
ATOM 1371 O O . ASP A 1 173 ? -14.538 -2.129 0.864 1.00 90.62 173 ASP A O 1
ATOM 1375 N N . GLY A 1 174 ? -12.978 -3.081 2.169 1.00 88.06 174 GLY A N 1
ATOM 1376 C CA . GLY A 1 174 ? -12.267 -1.846 2.482 1.00 88.06 174 GLY A CA 1
ATOM 1377 C C . GLY A 1 174 ? -12.838 -1.139 3.700 1.00 88.06 174 GLY A C 1
ATOM 1378 O O . GLY A 1 174 ? -12.490 0.010 3.914 1.00 88.06 174 GLY A O 1
ATOM 1379 N N . ILE A 1 175 ? -13.707 -1.790 4.477 1.00 85.88 175 ILE A N 1
ATOM 1380 C CA . ILE A 1 175 ? -14.267 -1.276 5.734 1.00 85.88 175 ILE A CA 1
ATOM 1381 C C . ILE A 1 175 ? -13.882 -2.205 6.881 1.00 85.88 175 ILE A C 1
ATOM 1383 O O . ILE A 1 175 ? -13.346 -1.763 7.889 1.00 85.88 175 ILE A O 1
ATOM 1387 N N . THR A 1 176 ? -14.140 -3.502 6.724 1.00 82.75 176 THR A N 1
ATOM 1388 C CA . THR A 1 176 ? -13.839 -4.526 7.739 1.00 82.75 176 THR A CA 1
ATOM 1389 C C . THR A 1 176 ? -12.533 -5.260 7.458 1.00 82.75 176 THR A C 1
ATOM 1391 O O . THR A 1 176 ? -11.898 -5.779 8.375 1.00 82.7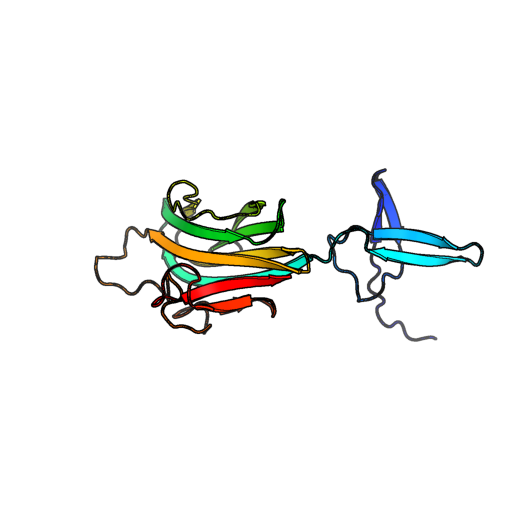5 176 THR A O 1
ATOM 1394 N N . GLN A 1 177 ? -12.143 -5.297 6.185 1.00 87.62 177 GLN A N 1
ATOM 1395 C CA . GLN A 1 177 ? -10.943 -5.939 5.668 1.00 87.62 177 GLN A CA 1
ATOM 1396 C C . GLN A 1 177 ? -10.335 -5.074 4.575 1.00 87.62 177 GLN A C 1
ATOM 1398 O O . GLN A 1 177 ? -11.038 -4.299 3.923 1.00 87.62 177 GLN A O 1
ATOM 1403 N N . TRP A 1 178 ? -9.048 -5.264 4.309 1.00 90.44 178 TRP A N 1
ATOM 1404 C CA . TRP A 1 178 ? -8.362 -4.577 3.223 1.00 90.44 178 TRP A CA 1
ATOM 1405 C C . TRP A 1 178 ? -9.029 -4.812 1.879 1.00 90.44 178 TRP A C 1
ATOM 1407 O O . TRP A 1 178 ? -9.203 -5.949 1.441 1.00 90.44 178 TRP A O 1
ATOM 1417 N N . LYS A 1 179 ? -9.331 -3.733 1.167 1.00 92.81 179 LYS A N 1
ATOM 1418 C CA . LYS A 1 179 ? -9.779 -3.815 -0.216 1.00 92.81 179 LYS A CA 1
ATOM 1419 C C . LYS A 1 179 ? -8.589 -3.793 -1.151 1.00 92.81 179 LYS A C 1
ATOM 1421 O O . LYS A 1 179 ? -7.727 -2.923 -1.072 1.00 92.81 179 LYS A O 1
ATOM 1426 N N . LYS A 1 180 ? -8.584 -4.731 -2.091 1.00 94.50 180 LYS A N 1
ATOM 1427 C CA . LYS A 1 180 ? -7.589 -4.814 -3.159 1.00 94.50 180 LYS A CA 1
ATOM 1428 C C . LYS A 1 180 ? -7.829 -3.738 -4.221 1.00 94.50 180 LYS A C 1
ATOM 1430 O O . LYS A 1 180 ? -8.946 -3.589 -4.716 1.00 94.50 180 LYS A O 1
ATOM 1435 N N . LEU A 1 181 ? -6.764 -3.062 -4.645 1.00 91.69 181 LEU A N 1
ATOM 1436 C CA . LEU A 1 181 ? -6.754 -2.136 -5.776 1.00 91.69 181 LEU A CA 1
ATOM 1437 C C . LEU A 1 181 ? -5.818 -2.666 -6.870 1.00 91.69 181 LEU A C 1
ATOM 1439 O O . LEU A 1 181 ? -4.610 -2.778 -6.682 1.00 91.69 181 LEU A O 1
ATOM 1443 N N . GLY A 1 182 ? -6.369 -2.994 -8.038 1.00 86.12 182 GLY A N 1
ATOM 1444 C CA . GLY A 1 182 ? -5.603 -3.616 -9.125 1.00 86.12 182 GLY A CA 1
ATOM 1445 C C . GLY A 1 182 ? -5.389 -5.118 -8.919 1.00 86.12 182 GLY A C 1
ATOM 1446 O O . GLY A 1 182 ? -5.855 -5.690 -7.946 1.00 86.12 182 GLY A O 1
ATOM 1447 N N . ALA A 1 183 ? -4.744 -5.796 -9.874 1.00 82.25 183 ALA A N 1
ATOM 1448 C CA . ALA A 1 183 ? -4.636 -7.263 -9.879 1.00 82.25 183 ALA A CA 1
ATOM 1449 C C . ALA A 1 183 ? -3.367 -7.803 -9.192 1.00 82.25 183 ALA A C 1
ATOM 1451 O O . ALA A 1 183 ? -3.355 -8.955 -8.754 1.00 82.25 183 ALA A O 1
ATOM 1452 N N . LYS A 1 184 ? -2.326 -6.972 -9.081 1.00 89.62 184 LYS A N 1
ATOM 1453 C CA . LYS A 1 184 ? -0.943 -7.334 -8.729 1.00 89.62 184 LYS A CA 1
ATOM 1454 C C . LYS A 1 184 ? -0.660 -7.268 -7.218 1.00 89.62 184 LYS A C 1
ATOM 1456 O O . LYS A 1 184 ? 0.384 -6.804 -6.771 1.00 89.62 184 LYS A O 1
ATOM 1461 N N . THR A 1 185 ? -1.632 -7.750 -6.453 1.00 92.44 185 THR A N 1
ATOM 1462 C CA . THR A 1 185 ? -1.642 -7.799 -4.987 1.00 92.44 185 THR A CA 1
ATOM 1463 C C . THR A 1 185 ? -2.217 -9.131 -4.515 1.00 92.44 185 THR A C 1
ATOM 1465 O O . THR A 1 185 ? -3.189 -9.628 -5.087 1.00 92.44 185 THR A O 1
ATOM 1468 N N . GLU A 1 186 ? -1.640 -9.740 -3.492 1.00 92.38 186 GLU A N 1
ATOM 1469 C CA . GLU A 1 186 ? -2.112 -11.003 -2.919 1.00 92.38 186 GLU A CA 1
ATOM 1470 C C . GLU A 1 186 ? -1.864 -11.041 -1.411 1.00 92.38 186 GLU A C 1
ATOM 1472 O O . GLU A 1 186 ? -0.876 -10.486 -0.933 1.00 92.38 186 GLU A O 1
ATOM 1477 N N . ILE A 1 187 ? -2.763 -11.693 -0.673 1.00 91.50 187 ILE A N 1
ATOM 1478 C CA . ILE A 1 187 ? -2.514 -12.046 0.723 1.00 91.50 187 ILE A CA 1
ATOM 1479 C C . ILE A 1 187 ? -1.745 -13.363 0.729 1.00 91.50 187 ILE A C 1
ATOM 1481 O O . ILE A 1 187 ? -2.143 -14.327 0.072 1.00 91.50 187 ILE A O 1
ATOM 1485 N N . VAL A 1 188 ? -0.622 -13.387 1.436 1.00 89.81 188 VAL A N 1
ATOM 1486 C CA . VAL A 1 188 ? 0.262 -14.549 1.556 1.00 89.81 188 VAL A CA 1
ATOM 1487 C C . VAL A 1 188 ? 0.462 -14.893 3.020 1.00 89.81 188 VAL A C 1
ATOM 1489 O O . VAL A 1 188 ? 0.284 -14.043 3.888 1.00 89.81 188 VAL A O 1
ATOM 1492 N N . LEU A 1 189 ? 0.870 -16.133 3.292 1.00 86.25 189 LEU A N 1
ATOM 1493 C CA . LEU A 1 189 ? 1.444 -16.450 4.595 1.00 86.25 189 LEU A CA 1
ATOM 1494 C C . LEU A 1 189 ? 2.682 -15.590 4.803 1.00 86.25 189 LEU A C 1
ATOM 1496 O O . LEU A 1 189 ? 3.495 -15.417 3.887 1.00 86.25 189 LEU A O 1
ATOM 1500 N N . ASN A 1 190 ? 2.797 -15.046 6.003 1.00 76.69 190 ASN A N 1
ATOM 1501 C CA . ASN A 1 190 ? 3.908 -14.205 6.361 1.00 76.69 190 ASN A CA 1
ATOM 1502 C C . ASN A 1 190 ? 5.221 -14.993 6.205 1.00 76.69 190 ASN A C 1
ATOM 1504 O O . ASN A 1 190 ? 5.396 -16.040 6.828 1.00 76.69 190 ASN A O 1
ATOM 1508 N N . PRO A 1 191 ? 6.166 -14.507 5.383 1.00 65.75 191 PRO A N 1
ATOM 1509 C CA . PRO A 1 191 ? 7.415 -15.214 5.122 1.00 65.75 191 PRO A CA 1
ATOM 1510 C C . PRO A 1 191 ? 8.346 -15.316 6.344 1.00 65.75 191 PRO A C 1
ATOM 1512 O O . PRO A 1 191 ? 9.349 -16.023 6.257 1.00 65.75 191 PRO A O 1
ATOM 1515 N N . SER A 1 192 ? 8.048 -14.630 7.453 1.00 64.75 192 SER A N 1
ATOM 1516 C CA . SER A 1 192 ? 8.831 -14.697 8.697 1.00 64.75 192 SER A CA 1
ATOM 1517 C C . SER A 1 192 ? 8.130 -15.329 9.890 1.00 64.75 192 SER A C 1
ATOM 1519 O O . SER A 1 192 ? 8.819 -15.672 10.851 1.00 64.75 192 SER A O 1
ATOM 1521 N N . TYR A 1 193 ? 6.806 -15.490 9.861 1.00 65.38 193 TYR A N 1
ATOM 1522 C CA . TYR A 1 193 ? 6.049 -16.075 10.966 1.00 65.38 193 TYR A CA 1
ATOM 1523 C C . TYR A 1 193 ? 4.975 -17.022 10.421 1.00 65.38 193 TYR A C 1
ATOM 1525 O O . TYR A 1 193 ? 4.072 -16.605 9.706 1.00 65.38 193 TYR A O 1
ATOM 1533 N N . ASP A 1 194 ? 5.035 -18.299 10.805 1.00 58.41 194 ASP A N 1
ATOM 1534 C CA . ASP A 1 194 ? 4.196 -19.377 10.249 1.00 58.41 194 ASP A CA 1
ATOM 1535 C C . ASP A 1 194 ? 2.688 -19.285 10.595 1.00 58.41 194 ASP A C 1
ATOM 1537 O O . ASP A 1 194 ? 1.926 -20.209 10.308 1.00 58.41 194 ASP A O 1
ATOM 1541 N N . SER A 1 195 ? 2.226 -18.198 11.224 1.00 65.06 195 SER A N 1
ATOM 1542 C CA . SER A 1 195 ? 0.854 -18.065 11.735 1.00 65.06 195 SER A CA 1
ATOM 1543 C C . SER A 1 195 ? 0.201 -16.697 11.522 1.00 65.06 195 SER A C 1
ATOM 1545 O O . SER A 1 195 ? -0.797 -16.421 12.183 1.00 65.06 195 SER A O 1
ATOM 1547 N N . SER A 1 196 ? 0.742 -15.843 10.652 1.00 77.56 196 SER A N 1
ATOM 1548 C CA . SER A 1 196 ? 0.092 -14.584 10.262 1.00 77.56 196 SER A CA 1
ATOM 1549 C C . SER A 1 196 ? 0.109 -14.391 8.750 1.00 77.56 196 SER A C 1
ATOM 1551 O O . SER A 1 196 ? 0.758 -15.138 8.008 1.00 77.56 196 SER A O 1
ATOM 1553 N N . TYR A 1 197 ? -0.655 -13.411 8.286 1.00 86.88 197 TYR A N 1
ATOM 1554 C CA . TYR A 1 197 ? -0.771 -13.068 6.879 1.00 86.88 197 TYR A CA 1
ATOM 1555 C C . TYR A 1 197 ? -0.083 -11.737 6.596 1.00 86.88 197 TYR A C 1
ATOM 1557 O O . TYR A 1 197 ? 0.000 -10.870 7.454 1.00 86.88 197 TYR A O 1
ATOM 1565 N N . ALA A 1 198 ? 0.391 -11.580 5.367 1.00 87.25 198 ALA A N 1
ATOM 1566 C CA . ALA A 1 198 ? 1.016 -10.360 4.887 1.00 87.25 198 ALA A CA 1
ATOM 1567 C C . ALA A 1 198 ? 0.469 -10.003 3.501 1.00 87.25 198 ALA A C 1
ATOM 1569 O O . ALA A 1 198 ? 0.023 -10.876 2.746 1.00 87.25 198 ALA A O 1
ATOM 1570 N N . CYS A 1 199 ? 0.536 -8.727 3.126 1.00 90.19 199 CYS A N 1
ATOM 1571 C CA . CYS A 1 199 ? 0.151 -8.284 1.790 1.00 90.19 199 CYS A CA 1
ATOM 1572 C C . CYS A 1 199 ? 1.371 -8.173 0.883 1.00 90.19 199 CYS A C 1
ATOM 1574 O O . CYS A 1 199 ? 2.279 -7.375 1.116 1.00 90.19 199 CYS A O 1
ATOM 1576 N N . LYS A 1 200 ? 1.360 -8.935 -0.208 1.00 91.50 200 LYS A N 1
ATOM 1577 C CA . LYS A 1 200 ? 2.394 -8.923 -1.236 1.00 91.50 200 LYS A CA 1
ATOM 1578 C C . LYS A 1 200 ? 1.939 -8.158 -2.472 1.00 91.50 200 LYS A C 1
ATOM 1580 O O . LYS A 1 200 ? 0.878 -8.422 -3.031 1.00 91.50 200 LYS A O 1
ATOM 1585 N N . PHE A 1 201 ? 2.806 -7.281 -2.949 1.00 92.25 201 PHE A N 1
ATOM 1586 C CA . PHE A 1 201 ? 2.756 -6.579 -4.225 1.00 92.25 201 PHE A CA 1
ATOM 1587 C C . PHE A 1 201 ? 3.809 -7.195 -5.146 1.00 92.25 201 PHE A C 1
ATOM 1589 O O . PHE A 1 201 ? 4.912 -7.522 -4.699 1.00 92.25 201 PHE A O 1
ATOM 1596 N N . TYR A 1 202 ? 3.503 -7.376 -6.427 1.00 89.50 202 TYR A N 1
ATOM 1597 C CA . TYR A 1 202 ? 4.447 -7.995 -7.360 1.00 89.50 202 TYR A CA 1
ATOM 1598 C C . TYR A 1 202 ? 4.385 -7.373 -8.749 1.00 89.50 202 TYR A C 1
ATOM 1600 O O . TYR A 1 202 ? 3.308 -7.043 -9.242 1.00 89.50 202 TYR A O 1
ATOM 1608 N N . GLY A 1 203 ? 5.549 -7.239 -9.384 1.00 82.25 203 GLY A N 1
ATOM 1609 C CA . GLY A 1 203 ? 5.667 -6.817 -10.776 1.00 82.25 203 GLY A CA 1
ATOM 1610 C C . GLY A 1 203 ? 5.584 -7.983 -11.741 1.00 82.25 203 GLY A C 1
ATOM 1611 O O . GLY A 1 203 ? 6.449 -8.877 -11.683 1.00 82.25 203 GLY A O 1
#

pLDDT: mean 76.31, std 15.58, range [25.94, 94.5]

Sequence (203 aa):
MVLWWLLLQNSLQYSDGRVEIVDVPKAFTVGDVVAVTHRRDGGVVVQRVSPPLYSAGIEIYLGEFLSGEQVRVRFASIASGNTDIGTLTFQFLYGESGVSEQTYNIPSGNYWQAELVTHTFTLPYDSEVTFRIIANVLSGVWYVIDYLDYYYPTARRGELLPDGNFESGSFGDGITQWKKLGAKTEIVLNPSYDSSYACKFYG

Mean predicted aligned error: 12.3 Å

Nearest PDB structures (foldseek):
  5w6h-assembly1_C  TM=5.126E-01  e=6.403E-03  Kuttervirus CBA120
  1yjl-assembly1_A  TM=2.800E-01  e=2.461E+00  Rattus norvegicus
  1uij-assembly2_F  TM=2.127E-01  e=6.749E-01  Glycine max
  6ala-assembly1_A  TM=2.358E-01  e=9.452E+00  Rattus norvegicus

Foldseek 3Di:
DDDDDDQPQDWDADPVRDIDGDSDDPVDDPPFDWDWDQDPVRDIDIDGPFFQWDKKKKKAWQFKDFAFKKKKKFWWKAKADDFFFWKKKKWKDWDPGDIDIDMDTRGHGGRRPSPDDIDIDGHHGITTIMIMMMTGGGAPMKMKIAFIDIDTPPPDPPDDDQCGRVQVQDADDNYNHMHIGDDQKHWDQDPVDNRGIIIMGHD

Secondary structure (DSSP, 8-state):
---------EEEEPTTS-EEEE---TT--TT--EEEEE-TTS-EEEEE-SPPEEEEEEEEEEEEE-TT-EEEEEEEEEE-SSS--EEEEEEEEETTTEEEEEEEE--SEEE---SS--EEEE-SSSEEEEEEEEEEEETT-EEEEEEEEEE-SS--TTS--SSTTSTTSS---SSSSPEEESSSEEEEE-TT-TT-EEEEEE-